Protein AF-A0A368GGN3-F1 (afdb_monomer_lite)

Structure (mmCIF, N/CA/C/O backbone):
data_AF-A0A368GGN3-F1
#
_entry.id   AF-A0A368GGN3-F1
#
loop_
_atom_site.group_PDB
_atom_site.id
_atom_site.type_symbol
_atom_site.label_atom_id
_atom_site.label_alt_id
_atom_site.label_comp_id
_atom_site.label_asym_id
_atom_site.label_entity_id
_atom_site.label_seq_id
_atom_site.pdbx_PDB_ins_code
_atom_site.Cartn_x
_atom_site.Cartn_y
_atom_site.Cartn_z
_atom_site.occupancy
_atom_site.B_iso_or_equiv
_atom_site.auth_seq_id
_atom_site.auth_comp_id
_atom_site.auth_asym_id
_atom_site.auth_atom_id
_atom_site.pdbx_PDB_model_num
ATOM 1 N N . MET A 1 1 ? -15.162 -5.121 12.773 1.00 75.31 1 MET A N 1
ATOM 2 C CA . MET A 1 1 ? -15.648 -5.924 13.912 1.00 75.31 1 MET A CA 1
ATOM 3 C C . MET A 1 1 ? -14.830 -5.512 15.116 1.00 75.31 1 MET A C 1
ATOM 5 O O . MET A 1 1 ? -13.634 -5.329 14.935 1.00 75.31 1 MET A O 1
ATOM 9 N N . VAL A 1 2 ? -15.440 -5.359 16.284 1.00 81.75 2 VAL A N 1
ATOM 10 C CA . VAL A 1 2 ? -14.731 -5.232 17.572 1.00 81.75 2 VAL A CA 1
ATOM 11 C C . VAL A 1 2 ? -15.304 -6.328 18.463 1.00 81.75 2 VAL A C 1
ATOM 13 O O . VAL A 1 2 ? -16.487 -6.636 18.351 1.00 81.75 2 VAL A O 1
ATOM 16 N N . ASP A 1 3 ? -14.449 -7.015 19.218 1.00 83.31 3 ASP A N 1
ATOM 17 C CA . ASP A 1 3 ? -14.834 -8.139 20.087 1.00 83.31 3 ASP A CA 1
ATOM 18 C C . ASP A 1 3 ? -15.651 -9.240 19.389 1.00 83.31 3 ASP A C 1
ATOM 20 O O . ASP A 1 3 ? -16.532 -9.868 19.965 1.00 83.31 3 ASP A O 1
ATOM 24 N N . LYS A 1 4 ? -15.318 -9.504 18.117 1.00 84.50 4 LYS A N 1
ATOM 25 C CA . LYS A 1 4 ? -15.991 -10.478 17.233 1.00 84.50 4 LYS A CA 1
ATOM 26 C C . LYS A 1 4 ? -17.435 -10.117 16.854 1.00 84.50 4 LYS A C 1
ATOM 28 O O . LYS A 1 4 ? -18.095 -10.913 16.187 1.00 84.50 4 LYS A O 1
ATOM 33 N N . GLU A 1 5 ? -17.887 -8.901 17.141 1.00 87.38 5 GLU A N 1
ATOM 34 C CA . GLU A 1 5 ? -19.199 -8.404 16.731 1.00 87.38 5 GLU A CA 1
ATOM 35 C C . GLU A 1 5 ? -19.095 -7.418 15.559 1.00 87.38 5 GLU A C 1
ATOM 37 O O . GLU A 1 5 ? -18.125 -6.662 15.405 1.00 87.38 5 GLU A O 1
ATOM 42 N N . LYS A 1 6 ? -20.085 -7.455 14.659 1.00 85.50 6 LYS A N 1
ATOM 43 C CA . LYS A 1 6 ? -20.194 -6.478 13.568 1.00 85.50 6 LYS A CA 1
ATOM 44 C C . LYS A 1 6 ? -20.774 -5.188 14.128 1.00 85.50 6 LYS A C 1
ATOM 46 O O . LYS A 1 6 ? -21.841 -5.209 14.721 1.00 85.50 6 LYS A O 1
ATOM 51 N N . ILE A 1 7 ? -20.084 -4.088 13.865 1.00 86.69 7 ILE A N 1
ATOM 52 C CA . ILE A 1 7 ? -20.432 -2.765 14.375 1.00 86.69 7 ILE A CA 1
ATOM 53 C C . ILE A 1 7 ? -20.877 -1.889 13.213 1.00 86.69 7 ILE A C 1
ATOM 55 O O . ILE A 1 7 ? -20.320 -1.975 12.112 1.00 86.69 7 ILE A O 1
ATOM 59 N N . THR A 1 8 ? -21.908 -1.085 13.449 1.00 84.50 8 THR A N 1
ATOM 60 C CA . THR A 1 8 ? -22.449 -0.141 12.466 1.00 84.50 8 THR A CA 1
ATOM 61 C C . THR A 1 8 ? -21.605 1.135 12.390 1.00 84.50 8 THR A C 1
ATOM 63 O O . THR A 1 8 ? -20.812 1.425 13.281 1.00 84.50 8 THR A O 1
ATOM 66 N N . LYS A 1 9 ? -21.759 1.933 11.323 1.00 80.25 9 LYS A N 1
ATOM 67 C CA . LYS A 1 9 ? -20.994 3.188 11.169 1.00 80.25 9 LYS A CA 1
ATOM 68 C C . LYS A 1 9 ? -21.219 4.171 12.325 1.00 80.25 9 LYS A C 1
ATOM 70 O O . LYS A 1 9 ? -20.282 4.845 12.724 1.00 80.25 9 LYS A O 1
ATOM 75 N N . GLU A 1 10 ? -22.431 4.209 12.867 1.00 81.12 10 GLU A N 1
ATOM 76 C CA . GLU A 1 10 ? -22.845 5.087 13.974 1.00 81.12 10 GLU A CA 1
ATOM 77 C C . GLU A 1 10 ? -22.207 4.695 15.316 1.00 81.12 10 GLU A C 1
ATOM 79 O O . GLU A 1 10 ? -22.127 5.490 16.245 1.00 81.12 10 GLU A O 1
ATOM 84 N N . GLU A 1 11 ? -21.741 3.454 15.432 1.00 84.12 11 GLU A N 1
ATOM 85 C CA . GLU A 1 11 ? -21.138 2.921 16.650 1.00 84.12 11 GLU A CA 1
ATOM 86 C C . GLU A 1 11 ? -19.608 2.994 16.635 1.00 84.12 11 GLU A C 1
ATOM 88 O O . GLU A 1 11 ? -18.993 2.803 17.680 1.00 84.12 11 GLU A O 1
ATOM 93 N N . LEU A 1 12 ? -18.987 3.305 15.491 1.00 85.06 12 LEU A N 1
ATOM 94 C CA . LEU A 1 12 ? -17.531 3.438 15.365 1.00 85.06 12 LEU A CA 1
ATOM 95 C C . LEU A 1 12 ? -16.967 4.538 16.270 1.00 85.06 12 LEU A C 1
ATOM 97 O O . LEU A 1 12 ? -15.927 4.340 16.900 1.00 85.06 12 LEU A O 1
ATOM 101 N N . GLU A 1 13 ? -17.694 5.649 16.407 1.00 82.25 13 GLU A N 1
ATOM 102 C CA . GLU A 1 13 ? -17.309 6.764 17.277 1.00 82.25 13 GLU A CA 1
ATOM 103 C C . GLU A 1 13 ? -17.171 6.328 18.743 1.00 82.25 13 GLU A C 1
ATOM 105 O O . GLU A 1 13 ? -16.285 6.807 19.444 1.00 82.25 13 GLU A O 1
ATOM 110 N N . LYS A 1 14 ? -17.970 5.348 19.199 1.00 85.44 14 LYS A N 1
ATOM 111 C CA . LYS A 1 14 ? -17.889 4.813 20.573 1.00 85.44 14 LYS A CA 1
ATOM 112 C C . LYS A 1 14 ? -16.565 4.100 20.857 1.00 85.44 14 LYS A C 1
ATOM 114 O O . LYS A 1 14 ? -16.184 3.968 22.014 1.00 85.44 14 LYS A O 1
ATOM 119 N N . TYR A 1 15 ? -15.885 3.639 19.811 1.00 84.50 15 TYR A N 1
ATOM 120 C CA . TYR A 1 15 ? -14.592 2.962 19.886 1.00 84.50 15 TYR A CA 1
ATOM 121 C C . TYR A 1 15 ? -13.434 3.873 19.452 1.00 84.50 15 TYR A C 1
ATOM 123 O O . TYR A 1 15 ? -12.331 3.384 19.211 1.00 84.50 15 TYR A O 1
ATOM 131 N N . ASN A 1 16 ? -13.675 5.185 19.333 1.00 88.94 16 ASN A N 1
ATOM 132 C CA . ASN A 1 16 ? -12.725 6.171 18.813 1.00 88.94 16 ASN A CA 1
ATOM 133 C C . ASN A 1 16 ? -12.207 5.835 17.403 1.00 88.94 16 ASN A C 1
ATOM 135 O O . ASN A 1 16 ? -11.046 6.102 17.078 1.00 88.94 16 ASN A O 1
ATOM 139 N N . ILE A 1 17 ? -13.055 5.208 16.583 1.00 90.31 17 ILE A N 1
ATOM 140 C CA . ILE A 1 17 ? -12.748 4.850 15.200 1.00 90.31 17 ILE A CA 1
ATOM 141 C C . ILE A 1 17 ? -13.380 5.892 14.276 1.00 90.31 17 ILE A C 1
ATOM 143 O O . ILE A 1 17 ? -14.599 6.037 14.220 1.00 90.31 17 ILE A O 1
ATOM 147 N N . GLU A 1 18 ? -12.546 6.569 13.501 1.00 88.94 18 GLU A N 1
ATOM 148 C CA . GLU A 1 18 ? -12.928 7.560 12.501 1.00 88.94 18 GLU A CA 1
ATOM 149 C C . GLU A 1 18 ? -12.643 7.013 11.096 1.00 88.94 18 GLU A C 1
ATOM 151 O O . GLU A 1 18 ? -11.552 6.515 10.802 1.00 88.94 18 GLU A O 1
ATOM 156 N N . LEU A 1 19 ? -13.627 7.118 10.202 1.00 84.94 19 LEU A N 1
ATOM 157 C CA . LEU A 1 19 ? -13.437 6.867 8.775 1.00 84.94 19 LEU A CA 1
ATOM 158 C C . LEU A 1 19 ? -13.045 8.183 8.104 1.00 84.94 19 LEU A C 1
ATOM 160 O O . LEU A 1 19 ? -13.830 9.128 8.095 1.00 84.94 19 LEU A O 1
ATOM 164 N N . MET A 1 20 ? -11.842 8.243 7.545 1.00 80.62 20 MET A N 1
ATOM 165 C CA . MET A 1 20 ? -11.368 9.400 6.790 1.00 80.62 20 MET A CA 1
ATOM 166 C C . MET A 1 20 ? -11.667 9.258 5.293 1.00 80.62 20 MET A C 1
ATOM 168 O O . MET A 1 20 ? -11.944 8.166 4.788 1.00 80.62 20 MET A O 1
ATOM 172 N N . GLU A 1 21 ? -11.569 10.374 4.569 1.00 67.06 21 GLU A N 1
ATOM 173 C CA . GLU A 1 21 ? -11.504 10.364 3.106 1.00 67.06 21 GLU A CA 1
ATOM 174 C C . GLU A 1 21 ? -10.283 9.524 2.659 1.00 67.06 21 GLU A C 1
ATOM 176 O O . GLU A 1 21 ? -9.265 9.492 3.350 1.00 67.06 21 GLU A O 1
ATOM 181 N N . ASP A 1 22 ? -10.417 8.784 1.551 1.00 66.00 22 ASP A N 1
ATOM 182 C CA . ASP A 1 22 ? -9.442 7.806 1.014 1.00 66.00 22 ASP A CA 1
ATOM 183 C C . ASP A 1 22 ? -9.396 6.401 1.667 1.00 66.00 22 ASP A C 1
ATOM 185 O O . ASP A 1 22 ? -8.367 5.731 1.624 1.00 66.00 22 ASP A O 1
ATOM 189 N N . ASN A 1 23 ? -10.505 5.894 2.228 1.00 73.81 23 ASN A N 1
ATOM 190 C CA . ASN A 1 23 ? -10.586 4.548 2.845 1.00 73.81 23 ASN A CA 1
ATOM 191 C C . ASN A 1 23 ? -9.622 4.326 4.029 1.00 73.81 23 ASN A C 1
ATOM 193 O O . ASN A 1 23 ? -9.353 3.186 4.414 1.00 73.81 23 ASN A O 1
ATOM 197 N N . MET A 1 24 ? -9.118 5.404 4.628 1.00 82.56 24 MET A N 1
ATOM 198 C CA . MET A 1 24 ? -8.263 5.333 5.804 1.00 82.56 24 MET A CA 1
ATOM 199 C C . MET A 1 24 ? -9.119 5.248 7.070 1.00 82.56 24 MET A C 1
ATOM 201 O O . MET A 1 24 ? -9.991 6.078 7.319 1.00 82.56 24 MET A O 1
ATOM 205 N N . VAL A 1 25 ? -8.833 4.250 7.896 1.00 90.38 25 VAL A N 1
ATOM 206 C CA . VAL A 1 25 ? -9.350 4.126 9.256 1.00 90.38 25 VAL A CA 1
ATOM 207 C C . VAL A 1 25 ? -8.355 4.788 10.196 1.00 90.38 25 VAL A C 1
ATOM 209 O O . VAL A 1 25 ? -7.169 4.453 10.191 1.00 90.38 25 VAL A O 1
ATOM 212 N N . ARG A 1 26 ? -8.833 5.717 11.016 1.00 92.06 26 ARG A N 1
ATOM 213 C CA . ARG A 1 26 ? -8.064 6.325 12.098 1.00 92.06 26 ARG A CA 1
ATOM 214 C C . ARG A 1 26 ? -8.641 5.866 13.430 1.00 92.06 26 ARG A C 1
ATOM 216 O O . ARG A 1 26 ? -9.837 5.981 13.650 1.00 92.06 26 ARG A O 1
ATOM 223 N N . VAL A 1 27 ? -7.793 5.368 14.320 1.00 93.50 27 VAL A N 1
ATOM 224 C CA . VAL A 1 27 ? -8.152 5.048 15.705 1.00 93.50 27 VAL A CA 1
ATOM 225 C C . VAL A 1 27 ? -7.374 5.978 16.616 1.00 93.50 27 VAL A C 1
ATOM 227 O O . VAL A 1 27 ? -6.142 5.982 16.562 1.00 93.50 27 VAL A O 1
ATOM 230 N N . LYS A 1 28 ? -8.074 6.778 17.423 1.00 91.06 28 LYS A N 1
ATOM 231 C CA . LYS A 1 28 ? -7.451 7.779 18.294 1.00 91.06 28 LYS A CA 1
ATOM 232 C C . LYS A 1 28 ? -7.647 7.424 19.766 1.00 91.06 28 LYS A C 1
ATOM 234 O O . LYS A 1 28 ? -8.758 7.447 20.280 1.00 91.06 28 LYS A O 1
ATOM 239 N N . LEU A 1 29 ? -6.558 7.105 20.446 1.00 89.38 29 LEU A N 1
ATOM 240 C CA . LEU A 1 29 ? -6.502 6.905 21.892 1.00 89.38 29 LEU A CA 1
ATOM 241 C C . LEU A 1 29 ? -5.787 8.098 22.544 1.00 89.38 29 LEU A C 1
ATOM 243 O O . LEU A 1 29 ? -5.395 9.043 21.861 1.00 89.38 29 LEU A O 1
ATOM 247 N N . GLU A 1 30 ? -5.641 8.068 23.869 1.00 88.38 30 GLU A N 1
ATOM 248 C CA . GLU A 1 30 ? -5.025 9.155 24.644 1.00 88.38 30 GLU A CA 1
ATOM 249 C C . GLU A 1 30 ? -3.573 9.431 24.215 1.00 88.38 30 GLU A C 1
ATOM 251 O O . GLU A 1 30 ? -3.247 10.559 23.854 1.00 88.38 30 GLU A O 1
ATOM 256 N N . ASP A 1 31 ? -2.740 8.387 24.153 1.00 88.25 31 ASP A N 1
ATOM 257 C CA . ASP A 1 31 ? -1.306 8.486 23.829 1.00 88.25 31 ASP A CA 1
ATOM 258 C C . ASP A 1 31 ? -0.915 7.804 22.505 1.00 88.25 31 ASP A C 1
ATOM 260 O O . ASP A 1 31 ? 0.269 7.706 22.174 1.00 88.25 31 ASP A O 1
ATOM 264 N N . LEU A 1 32 ? -1.895 7.305 21.746 1.00 90.50 32 LEU A N 1
ATOM 265 C CA . LEU A 1 32 ? -1.675 6.489 20.552 1.00 90.50 32 LEU A CA 1
ATOM 266 C C . LEU A 1 32 ? -2.676 6.851 19.454 1.00 90.50 32 LEU A C 1
ATOM 268 O O . LEU A 1 32 ? -3.883 6.869 19.680 1.00 90.50 32 LEU A O 1
ATOM 272 N N . GLU A 1 33 ? -2.186 7.059 18.238 1.00 93.44 33 GLU A N 1
ATOM 273 C CA . GLU A 1 33 ? -3.016 7.165 17.042 1.00 93.44 33 GLU A CA 1
ATOM 274 C C . GLU A 1 33 ? -2.577 6.118 16.018 1.00 93.44 33 GLU A C 1
ATOM 276 O O . GLU A 1 33 ? -1.407 6.048 15.639 1.00 93.44 33 GLU A O 1
ATOM 281 N N . VAL A 1 34 ? -3.524 5.311 15.545 1.00 93.62 34 VAL A N 1
ATOM 282 C CA . VAL A 1 34 ? -3.287 4.311 14.501 1.00 93.62 34 VAL A CA 1
ATOM 283 C C . VAL A 1 34 ? -4.009 4.738 13.239 1.00 93.62 34 VAL A C 1
ATOM 285 O O . VAL A 1 34 ? -5.212 4.986 13.257 1.00 93.62 34 VAL A O 1
ATOM 288 N N . ARG A 1 35 ? -3.285 4.792 12.123 1.00 92.56 35 ARG A N 1
ATOM 289 C CA . ARG A 1 35 ? -3.856 4.984 10.789 1.00 92.56 35 ARG A CA 1
ATOM 290 C C . ARG A 1 35 ? -3.649 3.728 9.973 1.00 92.56 35 ARG A C 1
ATOM 292 O O . ARG A 1 35 ? -2.521 3.256 9.852 1.00 92.56 35 ARG A O 1
ATOM 299 N N . PHE A 1 36 ? -4.728 3.214 9.408 1.00 89.50 36 PHE A N 1
ATOM 300 C CA . PHE A 1 36 ? -4.713 2.007 8.603 1.00 89.50 36 PHE A CA 1
ATOM 301 C C . PHE A 1 36 ? -5.500 2.211 7.320 1.00 89.50 36 PHE A C 1
ATOM 303 O O . PHE A 1 36 ? -6.653 2.624 7.353 1.00 89.50 36 PHE A O 1
ATOM 310 N N . ASP A 1 37 ? -4.882 1.902 6.190 1.00 82.81 37 ASP A N 1
ATOM 311 C CA . ASP A 1 37 ? -5.468 2.105 4.860 1.00 82.81 37 ASP A CA 1
ATOM 312 C C . ASP A 1 37 ? -5.883 0.791 4.161 1.00 82.81 37 ASP A C 1
ATOM 314 O O . ASP A 1 37 ? -6.199 0.765 2.972 1.00 82.81 37 ASP A O 1
ATOM 318 N N . GLY A 1 38 ? -5.870 -0.325 4.897 1.00 81.00 38 GLY A N 1
ATOM 319 C CA . GLY A 1 38 ? -6.062 -1.670 4.351 1.00 81.00 38 GLY A CA 1
ATOM 320 C C . GLY A 1 38 ? -4.757 -2.420 4.066 1.00 81.00 38 GLY A C 1
ATOM 321 O O . GLY A 1 38 ? -4.791 -3.645 3.958 1.00 81.00 38 GLY A O 1
ATOM 322 N N . TYR A 1 39 ? -3.617 -1.723 3.997 1.00 77.75 39 TYR A N 1
ATOM 323 C CA . TYR A 1 39 ? -2.298 -2.307 3.719 1.00 77.75 39 TYR A CA 1
ATOM 324 C C . TYR A 1 39 ? -1.205 -1.792 4.652 1.00 77.75 39 TYR A C 1
ATOM 326 O O . TYR A 1 39 ? -0.428 -2.571 5.196 1.00 77.75 39 TYR A O 1
ATOM 334 N N . THR A 1 40 ? -1.121 -0.478 4.816 1.00 81.44 40 THR A N 1
ATOM 335 C CA . THR A 1 40 ? -0.120 0.206 5.624 1.00 81.44 40 THR A CA 1
ATOM 336 C C . THR A 1 40 ? -0.733 0.553 6.963 1.00 81.44 40 THR A C 1
ATOM 338 O O . THR A 1 40 ? -1.768 1.217 7.025 1.00 81.44 40 THR A O 1
ATOM 341 N N . VAL A 1 41 ? -0.057 0.153 8.036 1.00 90.06 41 VAL A N 1
ATOM 342 C CA . VAL A 1 41 ? -0.337 0.664 9.375 1.00 90.06 41 VAL A CA 1
ATOM 343 C C . VAL A 1 41 ? 0.703 1.728 9.717 1.00 90.06 41 VAL A C 1
ATOM 345 O O . VAL A 1 41 ? 1.899 1.532 9.505 1.00 90.06 41 VAL A O 1
ATOM 348 N N . LYS A 1 42 ? 0.251 2.875 10.220 1.00 90.50 42 LYS A N 1
ATOM 349 C CA . LYS A 1 42 ? 1.108 3.905 10.811 1.00 90.50 42 LYS A CA 1
ATOM 350 C C . LYS A 1 42 ? 0.670 4.127 12.243 1.00 90.50 42 LYS A C 1
ATOM 352 O O . LYS A 1 42 ? -0.499 4.420 12.484 1.00 90.50 42 LYS A O 1
ATOM 357 N N . VAL A 1 43 ? 1.612 3.989 13.164 1.00 91.88 43 VAL A N 1
ATOM 358 C CA . VAL A 1 43 ? 1.389 4.187 14.593 1.00 91.88 43 VAL A CA 1
ATOM 359 C C . VAL A 1 43 ? 2.115 5.456 15.009 1.00 91.88 43 VAL A C 1
ATOM 361 O O . VAL A 1 43 ? 3.306 5.606 14.749 1.00 91.88 43 VAL A O 1
ATOM 364 N N . TYR A 1 44 ? 1.386 6.373 15.628 1.00 90.94 44 TYR A N 1
ATOM 365 C CA . TYR A 1 44 ? 1.908 7.602 16.205 1.00 90.94 44 TYR A CA 1
ATOM 366 C C . TYR A 1 44 ? 1.752 7.511 17.718 1.00 90.94 44 TYR A C 1
ATOM 368 O O . TYR A 1 44 ? 0.675 7.163 18.200 1.00 90.94 44 TYR A O 1
ATOM 376 N N . MET A 1 45 ? 2.814 7.819 18.456 1.00 89.75 45 MET A N 1
ATOM 377 C CA . MET A 1 45 ? 2.832 7.740 19.916 1.00 89.75 45 MET A CA 1
ATOM 378 C C . MET A 1 45 ? 3.194 9.087 20.527 1.00 89.75 45 MET A C 1
ATOM 380 O O . MET A 1 45 ? 4.035 9.817 19.999 1.00 89.75 45 MET A O 1
ATOM 384 N N . GLY A 1 46 ? 2.564 9.408 21.654 1.00 88.12 46 GLY A N 1
ATOM 385 C CA . GLY A 1 46 ? 2.950 10.542 22.484 1.00 88.12 46 GLY A CA 1
ATOM 386 C C . GLY A 1 46 ? 4.293 10.309 23.182 1.00 88.12 46 GLY A C 1
ATOM 387 O O . GLY A 1 46 ? 4.675 9.178 23.480 1.00 88.12 46 GLY A O 1
ATOM 388 N N . LYS A 1 47 ? 5.001 11.395 23.517 1.00 85.69 47 LYS A N 1
ATOM 389 C CA . LYS A 1 47 ? 6.303 11.341 24.217 1.00 85.69 47 LYS A CA 1
ATOM 390 C C . LYS A 1 47 ? 6.252 10.639 25.580 1.00 85.69 47 LYS A C 1
ATOM 392 O O . LYS A 1 47 ? 7.269 10.166 26.064 1.00 85.69 47 LYS A O 1
ATOM 397 N N . HIS A 1 48 ? 5.080 10.542 26.204 1.00 85.69 48 HIS A N 1
ATOM 398 C CA . HIS A 1 48 ? 4.907 9.837 27.478 1.00 85.69 48 HIS A CA 1
ATOM 399 C C . HIS A 1 48 ? 5.126 8.316 27.381 1.00 85.69 48 HIS A C 1
ATOM 401 O O . HIS A 1 48 ? 5.217 7.648 28.413 1.00 85.69 48 HIS A O 1
ATOM 407 N N . MET A 1 49 ? 5.232 7.782 26.161 1.00 86.00 49 MET A N 1
ATOM 408 C CA . MET A 1 49 ? 5.454 6.363 25.894 1.00 86.00 49 MET A CA 1
ATOM 409 C C . MET A 1 49 ? 6.930 5.974 25.730 1.00 86.00 49 MET A C 1
ATOM 411 O O . MET A 1 49 ? 7.188 4.790 25.561 1.00 86.00 49 MET A O 1
ATOM 415 N N . ILE A 1 50 ? 7.880 6.917 25.816 1.00 87.00 50 ILE A N 1
ATOM 416 C CA . ILE A 1 50 ? 9.329 6.648 25.699 1.00 87.00 50 ILE A CA 1
ATOM 417 C C . ILE A 1 50 ? 9.750 5.466 26.590 1.00 87.00 50 ILE A C 1
ATOM 419 O O . ILE A 1 50 ? 9.324 5.382 27.745 1.00 87.00 50 ILE A O 1
ATOM 423 N N . GLU A 1 51 ? 10.548 4.547 26.032 1.00 83.75 51 GLU A N 1
ATOM 424 C CA . GLU A 1 51 ? 11.059 3.320 26.679 1.00 83.75 51 GLU A CA 1
ATOM 425 C C . GLU A 1 51 ? 9.999 2.309 27.198 1.00 83.75 51 GLU A C 1
ATOM 427 O O . GLU A 1 51 ? 10.336 1.372 27.932 1.00 83.75 51 GLU A O 1
ATOM 432 N N . ARG A 1 52 ? 8.706 2.446 26.855 1.00 85.00 52 ARG A N 1
ATOM 433 C CA . ARG A 1 52 ? 7.632 1.565 27.390 1.00 85.00 52 ARG A CA 1
ATOM 434 C C . ARG A 1 52 ? 7.156 0.458 26.453 1.00 85.00 52 ARG A C 1
ATOM 436 O O . ARG A 1 52 ? 6.573 -0.526 26.902 1.00 85.00 52 ARG A O 1
ATOM 443 N N . GLN A 1 53 ? 7.356 0.630 25.163 1.00 83.12 53 GLN A N 1
ATOM 444 C CA . GLN A 1 53 ? 7.019 -0.318 24.103 1.00 83.12 53 GLN A CA 1
ATOM 445 C C . GLN A 1 53 ? 8.083 -1.402 23.923 1.00 83.12 53 GLN A C 1
ATOM 447 O O . GLN A 1 53 ? 9.282 -1.200 24.108 1.00 83.12 53 GLN A O 1
ATOM 452 N N . CYS A 1 54 ? 7.598 -2.551 23.480 1.00 85.00 54 CYS A N 1
ATOM 453 C CA . CYS A 1 54 ? 8.381 -3.639 22.927 1.00 85.00 54 CYS A CA 1
ATOM 454 C C . CYS A 1 54 ? 7.636 -4.133 21.685 1.00 85.00 54 CYS A C 1
ATOM 456 O O . CYS A 1 54 ? 6.408 -4.258 21.700 1.00 85.00 54 CYS A O 1
ATOM 458 N N . GLY A 1 55 ? 8.345 -4.363 20.587 1.00 88.06 55 GLY A N 1
ATOM 459 C CA . GLY A 1 55 ? 7.708 -4.743 19.336 1.00 88.06 55 GLY A CA 1
ATOM 460 C C . GLY A 1 55 ? 8.599 -4.532 18.125 1.00 88.06 55 GLY A C 1
ATOM 461 O O . GLY A 1 55 ? 9.722 -4.050 18.219 1.00 88.06 55 GLY A O 1
ATOM 462 N N . LEU A 1 56 ? 8.039 -4.839 16.957 1.00 89.88 56 LEU A N 1
ATOM 463 C CA . LEU A 1 56 ? 8.704 -4.651 15.664 1.00 89.88 56 LEU A CA 1
ATOM 464 C C . LEU A 1 56 ? 8.961 -3.176 15.310 1.00 89.88 56 LEU A C 1
ATOM 466 O O . LEU A 1 56 ? 9.753 -2.904 14.416 1.00 89.88 56 LEU A O 1
ATOM 470 N N . CYS A 1 57 ? 8.298 -2.238 15.992 1.00 88.56 57 CYS A N 1
ATOM 471 C CA . CYS A 1 57 ? 8.519 -0.797 15.843 1.00 88.56 57 CYS A CA 1
ATOM 472 C C . CYS A 1 57 ? 9.599 -0.254 16.798 1.00 88.56 57 CYS A C 1
ATOM 474 O O . CYS A 1 57 ? 9.629 0.952 17.027 1.00 88.56 57 CYS A O 1
ATOM 476 N N . GLY A 1 58 ? 10.427 -1.128 17.379 1.00 85.44 58 GLY A N 1
ATOM 477 C CA . GLY A 1 58 ? 11.518 -0.733 18.262 1.00 85.44 58 GLY A CA 1
ATOM 478 C C . GLY A 1 58 ? 11.088 -0.492 19.707 1.00 85.44 58 GLY A C 1
ATOM 479 O O . GLY A 1 58 ? 10.022 -0.937 20.155 1.00 85.44 58 GLY A O 1
ATOM 480 N N . HIS A 1 59 ? 11.944 0.211 20.445 1.00 85.56 59 HIS A N 1
ATOM 481 C CA . HIS A 1 59 ? 11.795 0.488 21.881 1.00 85.56 59 HIS A CA 1
ATOM 482 C C . HIS A 1 59 ? 11.898 1.986 22.237 1.00 85.56 59 HIS A C 1
ATOM 484 O O . HIS A 1 59 ? 12.025 2.317 23.416 1.00 85.56 59 HIS A O 1
ATOM 490 N N . PHE A 1 60 ? 11.686 2.872 21.252 1.00 86.69 60 PHE A N 1
ATOM 491 C CA . PHE A 1 60 ? 11.344 4.299 21.415 1.00 86.69 60 PHE A CA 1
ATOM 492 C C . PHE A 1 60 ? 12.109 5.001 22.554 1.00 86.69 60 PHE A C 1
ATOM 494 O O . PHE A 1 60 ? 11.506 5.664 23.400 1.00 86.69 60 PHE A O 1
ATOM 501 N N . ASP A 1 61 ? 13.424 4.821 22.601 1.00 83.56 61 ASP A N 1
ATOM 502 C CA . ASP A 1 61 ? 14.343 5.483 23.536 1.00 83.56 61 ASP A CA 1
ATOM 503 C C . ASP A 1 61 ? 15.049 6.694 22.892 1.00 83.56 61 ASP A C 1
ATOM 505 O O . ASP A 1 61 ? 15.974 7.256 23.464 1.00 83.56 61 ASP A O 1
ATOM 509 N N . GLU A 1 62 ? 14.572 7.119 21.715 1.00 82.38 62 GLU A N 1
ATOM 510 C CA . GLU A 1 62 ? 15.144 8.181 20.872 1.00 82.38 62 GLU A CA 1
ATOM 511 C C . GLU A 1 62 ? 16.520 7.847 20.254 1.00 82.38 62 GLU A C 1
ATOM 513 O O . GLU A 1 62 ? 17.066 8.681 19.526 1.00 82.38 62 GLU A O 1
ATOM 518 N N . GLU A 1 63 ? 17.029 6.625 20.437 1.00 82.31 63 GLU A N 1
ATOM 519 C CA . GLU A 1 63 ? 18.261 6.122 19.827 1.00 82.31 63 GLU A CA 1
ATOM 520 C C . GLU A 1 63 ? 17.953 5.194 18.643 1.00 82.31 63 GLU A C 1
ATOM 522 O O . GLU A 1 63 ? 16.977 4.451 18.638 1.00 82.31 63 GLU A O 1
ATOM 527 N N . LYS A 1 64 ? 18.790 5.236 17.600 1.00 79.44 64 LYS A N 1
ATOM 528 C CA . LYS A 1 64 ? 18.612 4.395 16.396 1.00 79.44 64 LYS A CA 1
ATOM 529 C C . LYS A 1 64 ? 19.509 3.162 16.369 1.00 79.44 64 LYS A C 1
ATOM 531 O O . LYS A 1 64 ? 19.240 2.217 15.630 1.00 79.44 64 LYS A O 1
ATOM 536 N N . ASP A 1 65 ? 20.581 3.177 17.153 1.00 77.75 65 ASP A N 1
ATOM 537 C CA . ASP A 1 65 ? 21.676 2.212 17.030 1.00 77.75 65 ASP A CA 1
ATOM 538 C C . ASP A 1 65 ? 21.339 0.843 17.649 1.00 77.75 65 ASP A C 1
ATOM 540 O O . ASP A 1 65 ? 22.026 -0.146 17.402 1.00 77.75 65 ASP A O 1
ATOM 544 N N . ASN A 1 66 ? 20.280 0.759 18.456 1.00 79.56 66 ASN A N 1
ATOM 545 C CA . ASN A 1 66 ? 19.909 -0.416 19.248 1.00 79.56 66 ASN A CA 1
ATOM 546 C C . ASN A 1 66 ? 18.472 -0.902 18.973 1.00 79.56 66 ASN A C 1
ATOM 548 O O . ASN A 1 66 ? 17.876 -1.550 19.827 1.00 79.56 66 ASN A O 1
ATOM 552 N N . GLU A 1 67 ? 17.891 -0.618 17.807 1.00 82.50 67 GLU A N 1
ATOM 553 C CA . GLU A 1 67 ? 16.462 -0.873 17.533 1.00 82.50 67 GLU A CA 1
ATOM 554 C C . GLU A 1 67 ? 16.070 -2.365 17.515 1.00 82.50 67 GLU A C 1
ATOM 556 O O . GLU A 1 67 ? 14.907 -2.726 17.717 1.00 82.50 67 GLU A O 1
ATOM 561 N N . PHE A 1 68 ? 17.036 -3.268 17.329 1.00 89.44 68 PHE A N 1
ATOM 562 C CA . PHE A 1 68 ? 16.804 -4.711 17.211 1.00 89.44 68 PHE A CA 1
ATOM 563 C C . PHE A 1 68 ? 16.870 -5.453 18.557 1.00 89.44 68 PHE A C 1
ATOM 565 O O . PHE A 1 68 ? 17.588 -6.442 18.726 1.00 89.44 68 PHE A O 1
ATOM 572 N N . LEU A 1 69 ? 16.081 -4.991 19.532 1.00 89.69 69 LEU A N 1
ATOM 573 C CA . LEU A 1 69 ? 15.888 -5.680 20.813 1.00 89.69 69 LEU A CA 1
ATOM 574 C C . LEU A 1 69 ? 14.752 -6.708 20.743 1.00 89.69 69 LEU A C 1
ATOM 576 O O . LEU A 1 69 ? 13.590 -6.374 20.504 1.00 89.69 69 LEU A O 1
ATOM 580 N N . THR A 1 70 ? 15.065 -7.970 21.027 1.00 88.38 70 THR A N 1
ATOM 581 C CA . THR A 1 70 ? 14.068 -9.050 21.115 1.00 88.38 70 THR A CA 1
ATOM 582 C C . THR A 1 70 ? 13.111 -8.848 22.308 1.00 88.38 70 THR A C 1
ATOM 584 O O . THR A 1 70 ? 13.415 -8.071 23.221 1.00 88.38 70 THR A O 1
ATOM 587 N N . PRO A 1 71 ? 11.992 -9.600 22.409 1.00 88.44 71 PRO A N 1
ATOM 588 C CA . PRO A 1 71 ? 11.107 -9.546 23.580 1.00 88.44 71 PRO A CA 1
ATOM 589 C C . PRO A 1 71 ? 11.804 -9.845 24.916 1.00 88.44 71 PRO A C 1
ATOM 591 O O . PRO A 1 71 ? 11.295 -9.493 25.979 1.00 88.44 71 PRO A O 1
ATOM 594 N N . ARG A 1 72 ? 12.965 -10.514 24.877 1.00 87.19 72 ARG A N 1
ATOM 595 C CA . ARG A 1 72 ? 13.789 -10.828 26.052 1.00 87.19 72 ARG A CA 1
ATOM 596 C C . ARG A 1 72 ? 14.784 -9.726 26.412 1.00 87.19 72 ARG A C 1
ATOM 598 O O . ARG A 1 72 ? 15.537 -9.902 27.364 1.00 87.19 72 ARG A O 1
ATOM 605 N N . ARG A 1 73 ? 14.764 -8.595 25.693 1.00 85.62 73 ARG A N 1
ATOM 606 C CA . ARG A 1 73 ? 15.745 -7.501 25.789 1.00 85.62 73 ARG A CA 1
ATOM 607 C C . ARG A 1 73 ? 17.168 -7.942 25.442 1.00 85.62 73 ARG A C 1
ATOM 609 O O . ARG A 1 73 ? 18.139 -7.416 25.977 1.00 85.62 73 ARG A O 1
ATOM 616 N N . GLU A 1 74 ? 17.281 -8.914 24.545 1.00 89.81 74 GLU A N 1
ATOM 617 C CA . GLU A 1 74 ? 18.555 -9.336 23.965 1.00 89.81 74 GLU A CA 1
ATOM 618 C C . GLU A 1 74 ? 18.737 -8.590 22.641 1.00 89.81 74 GLU A C 1
ATOM 620 O O . GLU A 1 74 ? 17.800 -8.517 21.846 1.00 89.81 74 GLU A O 1
ATOM 625 N N . TYR A 1 75 ? 19.916 -8.012 22.423 1.00 89.06 75 TYR A N 1
ATOM 626 C CA . TYR A 1 75 ? 20.255 -7.347 21.166 1.00 89.06 75 TYR A CA 1
ATOM 627 C C . TYR A 1 75 ? 20.686 -8.373 20.114 1.00 89.06 75 TYR A C 1
ATOM 629 O O . TYR A 1 75 ? 21.440 -9.296 20.428 1.00 89.06 75 TYR A O 1
ATOM 637 N N . THR A 1 76 ? 20.244 -8.178 18.873 1.00 87.88 76 THR A N 1
ATOM 638 C CA . THR A 1 76 ? 20.718 -8.911 17.691 1.00 87.88 76 THR A CA 1
ATOM 639 C C . THR A 1 76 ? 21.001 -7.931 16.555 1.00 87.88 76 THR A C 1
ATOM 641 O O . THR A 1 76 ? 20.306 -6.934 16.402 1.00 87.88 76 THR A O 1
ATOM 644 N N . ASP A 1 77 ? 22.030 -8.198 15.758 1.00 86.12 77 ASP A N 1
ATOM 645 C CA . ASP A 1 77 ? 22.326 -7.475 14.519 1.00 86.12 77 ASP A CA 1
ATOM 646 C C . ASP A 1 77 ? 21.652 -8.119 13.290 1.00 86.12 77 ASP A C 1
ATOM 648 O O . ASP A 1 77 ? 21.643 -7.538 12.202 1.00 86.12 77 ASP A O 1
ATOM 652 N N . ASP A 1 78 ? 21.035 -9.296 13.451 1.00 85.69 78 ASP A N 1
ATOM 653 C CA . ASP A 1 78 ? 20.286 -9.977 12.400 1.00 85.69 78 ASP A CA 1
ATOM 654 C C . ASP A 1 78 ? 18.801 -9.580 12.448 1.00 85.69 78 ASP A C 1
ATOM 656 O O . ASP A 1 78 ? 18.008 -10.066 13.260 1.00 85.69 78 ASP A O 1
ATOM 660 N N . ILE A 1 79 ? 18.388 -8.732 11.502 1.00 86.31 79 ILE A N 1
ATOM 661 C CA . ILE A 1 79 ? 16.987 -8.317 11.320 1.00 86.31 79 ILE A CA 1
ATOM 662 C C . ILE A 1 79 ? 16.017 -9.504 11.182 1.00 86.31 79 ILE A C 1
ATOM 664 O O . ILE A 1 79 ? 14.861 -9.416 11.603 1.00 86.31 79 ILE A O 1
ATOM 668 N N . MET A 1 80 ? 16.455 -10.624 10.599 1.00 84.50 80 MET A N 1
ATOM 669 C CA . MET A 1 80 ? 15.626 -11.818 10.460 1.00 84.50 80 MET A CA 1
ATOM 670 C C . MET A 1 80 ? 15.442 -12.503 11.816 1.00 84.50 80 MET A C 1
ATOM 672 O O . MET A 1 80 ? 14.340 -12.967 12.111 1.00 84.50 80 MET A O 1
ATOM 676 N N . GLU A 1 81 ? 16.487 -12.569 12.643 1.00 86.06 81 GLU A N 1
ATOM 677 C CA . GLU A 1 81 ? 16.392 -13.080 14.013 1.00 86.06 81 GLU A CA 1
ATOM 678 C C . GLU A 1 81 ? 15.485 -12.186 14.864 1.00 86.06 81 GLU A C 1
ATOM 680 O O . GLU A 1 81 ? 14.549 -12.689 15.493 1.00 86.06 81 GLU A O 1
ATOM 685 N N . PHE A 1 82 ? 15.680 -10.865 14.796 1.00 89.75 82 PHE A N 1
ATOM 686 C CA . PHE A 1 82 ? 14.814 -9.882 15.445 1.00 89.75 82 PHE A CA 1
ATOM 687 C C . PHE A 1 82 ? 13.349 -10.082 15.043 1.00 89.75 82 PHE A C 1
ATOM 689 O O . PHE A 1 82 ? 12.496 -10.291 15.906 1.00 89.75 82 PHE A O 1
ATOM 696 N N . HIS A 1 83 ? 13.053 -10.116 13.741 1.00 87.75 83 HIS A N 1
ATOM 697 C CA . HIS A 1 83 ? 11.698 -10.325 13.230 1.00 87.75 83 HIS A CA 1
ATOM 698 C C . HIS A 1 83 ? 11.092 -11.646 13.724 1.00 87.75 83 HIS A C 1
ATOM 700 O O . HIS A 1 83 ? 9.951 -11.676 14.187 1.00 87.75 83 HIS A O 1
ATOM 706 N N . LYS A 1 84 ? 11.862 -12.741 13.659 1.00 85.50 84 LYS A N 1
ATOM 707 C CA . LYS A 1 84 ? 11.418 -14.067 14.109 1.00 85.50 84 LYS A CA 1
ATOM 708 C C . LYS A 1 84 ? 11.146 -14.110 15.610 1.00 85.50 84 LYS A C 1
ATOM 710 O O . LYS A 1 84 ? 10.247 -14.834 16.029 1.00 85.50 84 LYS A O 1
ATOM 715 N N . SER A 1 85 ? 11.877 -13.334 16.410 1.00 88.31 85 SER A N 1
ATOM 716 C CA . SER A 1 85 ? 11.713 -13.305 17.867 1.00 88.31 85 SER A CA 1
ATOM 717 C C . SER A 1 85 ? 10.341 -12.786 18.323 1.00 88.31 85 SER A C 1
ATOM 719 O O . SER A 1 85 ? 9.890 -13.154 19.406 1.00 88.31 85 SER A O 1
ATOM 721 N N . TYR A 1 86 ? 9.654 -11.994 17.489 1.00 88.56 86 TYR A N 1
ATOM 722 C CA . TYR A 1 86 ? 8.319 -11.442 17.755 1.00 88.56 86 TYR A CA 1
ATOM 723 C C . TYR A 1 86 ? 7.168 -12.252 17.130 1.00 88.56 86 TYR A C 1
ATOM 725 O O . TYR A 1 86 ? 6.012 -11.829 17.204 1.00 88.56 86 TYR A O 1
ATOM 733 N N . LEU A 1 87 ? 7.442 -13.408 16.513 1.00 86.00 87 LEU A N 1
ATOM 734 C CA . LEU A 1 87 ? 6.386 -14.267 15.974 1.00 86.00 87 LEU A CA 1
ATOM 735 C C . LEU A 1 87 ? 5.549 -14.874 17.112 1.00 86.00 87 LEU A C 1
ATOM 737 O O . LEU A 1 87 ? 6.077 -15.496 18.033 1.00 86.00 87 LEU A O 1
ATOM 741 N N . LEU A 1 88 ? 4.227 -14.713 17.032 1.00 80.00 88 LEU A N 1
ATOM 742 C CA . LEU A 1 88 ? 3.282 -15.336 17.959 1.00 80.00 88 LEU A CA 1
ATOM 743 C C . LEU A 1 88 ? 3.043 -16.795 17.543 1.00 80.00 88 LEU A C 1
ATOM 745 O O . LEU A 1 88 ? 2.773 -17.076 16.375 1.00 80.00 88 LEU A O 1
ATOM 749 N N . ASN A 1 89 ? 3.138 -17.722 18.497 1.00 69.88 89 ASN A N 1
ATOM 750 C CA . ASN A 1 89 ? 3.141 -19.165 18.227 1.00 69.88 89 ASN A CA 1
ATOM 751 C C . ASN A 1 89 ? 1.770 -19.759 17.864 1.00 69.88 89 ASN A C 1
ATOM 753 O O . ASN A 1 89 ? 1.731 -20.902 17.411 1.00 69.88 89 ASN A O 1
ATOM 757 N N . ASP A 1 90 ? 0.669 -19.030 18.059 1.00 56.59 90 ASP A N 1
ATOM 758 C CA . ASP A 1 90 ? -0.626 -19.704 18.192 1.00 56.59 90 ASP A CA 1
ATOM 759 C C . ASP A 1 90 ? -1.437 -19.874 16.901 1.00 56.59 90 ASP A C 1
ATOM 761 O O . ASP A 1 90 ? -2.197 -20.830 16.835 1.00 56.59 90 ASP A O 1
ATOM 765 N N . GLU A 1 91 ? -1.284 -19.067 15.844 1.00 54.50 91 GLU A N 1
ATOM 766 C CA . GLU A 1 91 ? -2.137 -19.214 14.635 1.00 54.50 91 GLU A CA 1
ATOM 767 C C . GLU A 1 91 ? -1.473 -18.740 13.326 1.00 54.50 91 GLU A C 1
ATOM 769 O O . GLU A 1 91 ? -2.138 -18.478 12.324 1.00 54.50 91 GLU A O 1
ATOM 774 N N . CYS A 1 92 ? -0.148 -18.608 13.299 1.00 55.41 92 CYS A N 1
ATOM 775 C CA . CYS A 1 92 ? 0.553 -18.126 12.113 1.00 55.41 92 CYS A CA 1
ATOM 776 C C . CYS A 1 92 ? 0.915 -19.289 11.170 1.00 55.41 92 CYS A C 1
ATOM 778 O O . CYS A 1 92 ? 1.976 -19.904 11.305 1.00 55.41 92 CYS A O 1
ATOM 780 N N . GLU A 1 93 ? 0.073 -19.559 10.164 1.00 54.66 93 GLU A N 1
ATOM 781 C CA . GLU A 1 93 ? 0.475 -20.298 8.955 1.00 54.66 93 GLU A CA 1
ATOM 782 C C . GLU A 1 93 ? 1.421 -19.423 8.124 1.00 54.66 93 GLU A C 1
ATOM 784 O O . GLU A 1 93 ? 1.072 -18.922 7.057 1.00 54.66 93 GLU A O 1
ATOM 789 N N . VAL A 1 94 ? 2.625 -19.159 8.633 1.00 56.78 94 VAL A N 1
ATOM 790 C CA . VAL A 1 94 ? 3.593 -18.424 7.827 1.00 56.78 94 VAL A CA 1
ATOM 791 C C . VAL A 1 94 ? 4.123 -19.363 6.758 1.00 56.78 94 VAL A C 1
ATOM 793 O O . VAL A 1 94 ? 4.664 -20.430 7.067 1.00 56.78 94 VAL A O 1
ATOM 796 N N . GLU A 1 95 ? 4.002 -18.957 5.497 1.00 56.22 95 GLU A N 1
ATOM 797 C CA . GLU A 1 95 ? 4.720 -19.585 4.397 1.00 56.22 95 GLU A CA 1
ATOM 798 C C . GLU A 1 95 ? 6.219 -19.503 4.717 1.00 56.22 95 GLU A C 1
ATOM 800 O O . GLU A 1 95 ? 6.856 -18.459 4.579 1.00 56.22 95 GLU A O 1
ATOM 805 N N . LYS A 1 96 ? 6.783 -20.607 5.226 1.00 54.50 96 LYS A N 1
ATOM 806 C CA . LYS A 1 96 ? 8.162 -20.680 5.745 1.00 54.50 96 LYS A CA 1
ATOM 807 C C . LYS A 1 96 ? 9.210 -20.228 4.724 1.00 54.50 96 LYS A C 1
ATOM 809 O O . LYS A 1 96 ? 10.326 -19.886 5.109 1.00 54.50 96 LYS A O 1
ATOM 814 N N . GLU A 1 97 ? 8.857 -20.237 3.444 1.00 55.78 97 GLU A N 1
ATOM 815 C CA . GLU A 1 97 ? 9.683 -19.746 2.346 1.00 55.78 97 GLU A CA 1
ATOM 816 C C . GLU A 1 97 ? 9.888 -18.221 2.428 1.00 55.78 97 GLU A C 1
ATOM 818 O O . GLU A 1 97 ? 11.019 -17.766 2.297 1.00 55.78 97 GLU A O 1
ATOM 823 N N . PHE A 1 98 ? 8.868 -17.430 2.789 1.00 54.53 98 PHE A N 1
ATOM 824 C CA . PHE A 1 98 ? 8.960 -15.962 2.825 1.00 54.53 98 PHE A CA 1
ATOM 825 C C . PHE A 1 98 ? 9.829 -15.406 3.962 1.00 54.53 98 PHE A C 1
ATOM 827 O O . PHE A 1 98 ? 10.478 -14.378 3.769 1.00 54.53 98 PHE A O 1
ATOM 834 N N . ILE A 1 99 ? 9.872 -16.072 5.124 1.00 58.25 99 ILE A N 1
ATOM 835 C CA . ILE A 1 99 ? 10.646 -15.608 6.298 1.00 58.25 99 ILE A CA 1
ATOM 836 C C . ILE A 1 99 ? 12.145 -15.923 6.150 1.00 58.25 99 ILE A C 1
ATOM 838 O O . ILE A 1 99 ? 12.990 -15.301 6.785 1.00 58.25 99 ILE A O 1
ATOM 842 N N . ASN A 1 100 ? 12.504 -16.925 5.346 1.00 61.94 100 ASN A N 1
ATOM 843 C CA . ASN A 1 100 ? 13.894 -17.378 5.236 1.00 61.94 100 ASN A CA 1
ATOM 844 C C . ASN A 1 100 ? 14.663 -16.708 4.091 1.00 61.94 100 ASN A C 1
ATOM 846 O O . ASN A 1 100 ? 15.885 -16.838 4.004 1.00 61.94 100 ASN A O 1
ATOM 850 N N . GLU A 1 101 ? 13.976 -15.980 3.214 1.00 66.62 101 GLU A N 1
ATOM 851 C CA . GLU A 1 101 ? 14.604 -15.283 2.101 1.00 66.62 101 GLU A CA 1
ATOM 852 C C . GLU A 1 101 ? 15.080 -13.88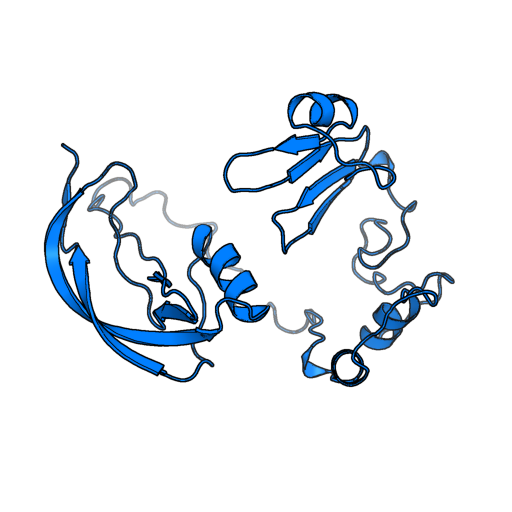4 2.514 1.00 66.62 101 GLU A C 1
ATOM 854 O O . GLU A 1 101 ? 14.299 -12.938 2.611 1.00 66.62 101 GLU A O 1
ATOM 859 N N . LYS A 1 102 ? 16.403 -13.718 2.665 1.00 67.31 102 LYS A N 1
ATOM 860 C CA . LYS A 1 102 ? 17.036 -12.424 2.999 1.00 67.31 102 LYS A CA 1
ATOM 861 C C . LYS A 1 102 ? 16.648 -11.273 2.062 1.00 67.31 102 LYS A C 1
ATOM 863 O O . LYS A 1 102 ? 16.679 -10.125 2.478 1.00 67.31 102 LYS A O 1
ATOM 868 N N . LYS A 1 103 ? 16.231 -11.564 0.825 1.00 67.62 103 LYS A N 1
ATOM 869 C CA . LYS A 1 103 ? 15.782 -10.564 -0.161 1.00 67.62 103 LYS A CA 1
ATOM 870 C C . LYS A 1 103 ? 14.550 -9.756 0.290 1.00 67.62 103 LYS A C 1
ATOM 872 O O . LYS A 1 103 ? 14.272 -8.713 -0.293 1.00 67.62 103 LYS A O 1
ATOM 877 N N . HIS A 1 104 ? 13.809 -10.236 1.292 1.00 68.19 104 HIS A N 1
ATOM 878 C CA . HIS A 1 104 ? 12.654 -9.540 1.871 1.00 68.19 104 HIS A CA 1
ATOM 879 C C . HIS A 1 104 ? 13.021 -8.609 3.031 1.00 68.19 104 HIS A C 1
ATOM 881 O O . HIS A 1 104 ? 12.174 -7.842 3.485 1.00 68.19 104 HIS A O 1
ATOM 887 N N . TYR A 1 105 ? 14.273 -8.640 3.483 1.00 70.56 105 TYR A N 1
ATOM 888 C CA . TYR A 1 105 ? 14.782 -7.788 4.543 1.00 70.56 105 TYR A CA 1
ATOM 889 C C . TYR A 1 105 ? 15.725 -6.751 3.934 1.00 70.56 105 TYR A C 1
ATOM 891 O O . TYR A 1 105 ? 16.705 -7.096 3.276 1.00 70.56 105 TYR A O 1
ATOM 899 N N . LYS A 1 106 ? 15.423 -5.469 4.139 1.00 66.31 106 LYS A N 1
ATOM 900 C CA . LYS A 1 106 ? 16.303 -4.361 3.768 1.00 66.31 106 LYS A CA 1
ATOM 901 C C . LYS A 1 106 ? 16.532 -3.516 5.012 1.00 66.31 106 LYS A C 1
ATOM 903 O O . LYS A 1 106 ? 15.609 -2.846 5.463 1.00 66.31 106 LYS A O 1
ATOM 908 N N . VAL A 1 107 ? 17.739 -3.583 5.561 1.00 63.06 107 VAL A N 1
ATOM 909 C CA . VAL A 1 107 ? 18.217 -2.613 6.548 1.00 63.06 107 VAL A CA 1
ATOM 910 C C . VAL A 1 107 ? 18.798 -1.454 5.746 1.00 63.06 107 VAL A C 1
ATOM 912 O O . VAL A 1 107 ? 19.535 -1.679 4.785 1.00 63.06 107 VAL A O 1
ATOM 915 N N . GLU A 1 108 ? 18.402 -0.222 6.055 1.00 58.78 108 GLU A N 1
ATOM 916 C CA . GLU A 1 108 ? 19.117 0.944 5.537 1.00 58.78 108 GLU A CA 1
ATOM 917 C C . GLU A 1 108 ? 20.474 0.973 6.250 1.00 58.78 108 GLU A C 1
ATOM 919 O O . GLU A 1 108 ? 20.558 1.353 7.410 1.00 58.78 108 GLU A O 1
ATOM 924 N N . GLU A 1 109 ? 21.520 0.455 5.605 1.00 49.25 109 GLU A N 1
ATOM 925 C CA . GLU A 1 109 ? 22.884 0.553 6.123 1.00 49.25 109 GLU A CA 1
ATOM 926 C C . GLU A 1 109 ? 23.351 2.009 5.977 1.00 49.25 109 GLU A C 1
ATOM 928 O O . GLU A 1 109 ? 23.375 2.551 4.872 1.00 49.25 109 GLU A O 1
ATOM 933 N N . ASP A 1 110 ? 23.739 2.648 7.083 1.00 47.56 110 ASP A N 1
ATOM 934 C CA . ASP A 1 110 ? 24.205 4.045 7.133 1.00 47.56 110 ASP A CA 1
ATOM 935 C C . ASP A 1 110 ? 25.584 4.283 6.466 1.00 47.56 110 ASP A C 1
ATOM 937 O O . ASP A 1 110 ? 26.204 5.337 6.638 1.00 47.56 110 ASP A O 1
ATOM 941 N N . TYR A 1 111 ? 26.084 3.340 5.663 1.00 43.16 111 TYR A N 1
ATOM 942 C CA . TYR A 1 111 ? 27.293 3.527 4.863 1.00 43.16 111 TYR A CA 1
ATOM 943 C C . 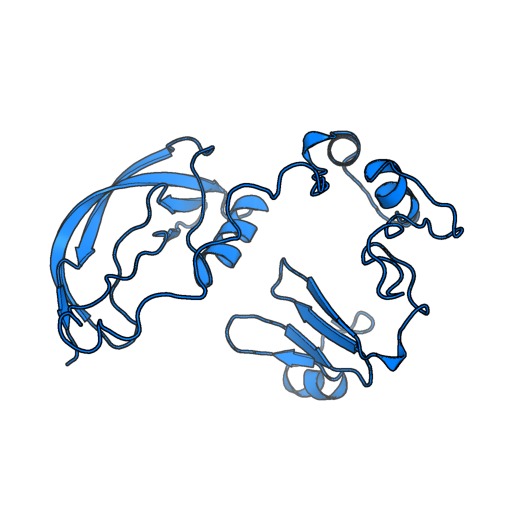TYR A 1 111 ? 26.930 3.954 3.434 1.00 43.16 111 TYR A C 1
ATOM 945 O O . TYR A 1 111 ? 26.363 3.194 2.661 1.00 43.16 111 TYR A O 1
ATOM 953 N N . GLU A 1 112 ? 27.317 5.195 3.118 1.00 40.81 112 GLU A N 1
ATOM 954 C CA . GLU A 1 112 ? 27.100 5.946 1.867 1.00 40.81 112 GLU A CA 1
ATOM 955 C C . GLU A 1 112 ? 25.782 6.735 1.742 1.00 40.81 112 GLU A C 1
ATOM 957 O O . GLU A 1 112 ? 25.131 6.758 0.703 1.00 40.81 112 GLU A O 1
ATOM 962 N N . ARG A 1 113 ? 25.468 7.561 2.751 1.00 42.62 113 ARG A N 1
ATOM 963 C CA . ARG A 1 113 ? 24.834 8.873 2.504 1.00 42.62 113 ARG A CA 1
ATOM 964 C C . ARG A 1 113 ? 25.894 9.975 2.593 1.00 42.62 113 ARG A C 1
ATOM 966 O O . ARG A 1 113 ? 25.940 10.733 3.559 1.00 42.62 113 ARG A O 1
ATOM 973 N N . LYS A 1 114 ? 26.789 10.036 1.600 1.00 39.16 114 LYS A N 1
ATOM 974 C CA . LYS A 1 114 ? 27.727 11.163 1.430 1.00 39.16 114 LYS A CA 1
ATOM 975 C C . LYS A 1 114 ? 27.826 11.761 0.028 1.00 39.16 114 LYS A C 1
ATOM 977 O O . LYS A 1 114 ? 28.593 12.698 -0.129 1.00 39.16 114 LYS A O 1
ATOM 982 N N . GLU A 1 115 ? 26.984 11.358 -0.918 1.00 42.22 115 GLU A N 1
ATOM 983 C CA . GLU A 1 115 ? 26.680 12.171 -2.102 1.00 42.22 115 GLU A CA 1
ATOM 984 C C . GLU A 1 115 ? 25.171 12.102 -2.343 1.00 42.22 115 GLU A C 1
ATOM 986 O O . GLU A 1 115 ? 24.691 11.058 -2.755 1.00 42.22 115 GLU A O 1
ATOM 991 N N . ASP A 1 116 ? 24.449 13.147 -1.905 1.00 35.78 116 ASP A N 1
ATOM 992 C CA . ASP A 1 116 ? 23.089 13.564 -2.341 1.00 35.78 116 ASP A CA 1
ATOM 993 C C . ASP A 1 116 ? 22.342 14.430 -1.288 1.00 35.78 116 ASP A C 1
ATOM 995 O O . ASP A 1 116 ? 21.168 14.747 -1.465 1.00 35.78 116 ASP A O 1
ATOM 999 N N . PHE A 1 117 ? 22.983 14.858 -0.183 1.00 38.34 117 PHE A N 1
ATOM 1000 C CA . PHE A 1 117 ? 22.322 15.680 0.859 1.00 38.34 117 PHE A CA 1
ATOM 1001 C C . PHE A 1 117 ? 23.012 17.012 1.217 1.00 38.34 117 PHE A C 1
ATOM 1003 O O . PHE A 1 117 ? 22.756 17.570 2.280 1.00 38.34 117 PHE A O 1
ATOM 1010 N N . VAL A 1 118 ? 23.850 17.573 0.342 1.00 34.00 118 VAL A N 1
ATOM 1011 C CA . VAL A 1 118 ? 24.312 18.967 0.487 1.00 34.00 118 VAL A CA 1
ATOM 1012 C C . VAL A 1 118 ? 24.334 19.627 -0.889 1.00 34.00 118 VAL A C 1
ATOM 1014 O O . VAL A 1 118 ? 25.334 19.533 -1.582 1.00 34.00 118 VAL A O 1
ATOM 1017 N N . ASP A 1 119 ? 23.180 20.168 -1.299 1.00 31.06 119 ASP A N 1
ATOM 1018 C CA . ASP A 1 119 ? 23.040 21.393 -2.116 1.00 31.06 119 ASP A CA 1
ATOM 1019 C C . ASP A 1 119 ? 21.557 21.661 -2.465 1.00 31.06 119 ASP A C 1
ATOM 1021 O O . ASP A 1 119 ? 21.181 21.721 -3.628 1.00 31.06 119 ASP A O 1
ATOM 1025 N N . ILE A 1 120 ? 20.664 21.815 -1.471 1.00 32.97 120 ILE A N 1
ATOM 1026 C CA . ILE A 1 120 ? 19.354 22.492 -1.679 1.00 32.97 120 ILE A CA 1
ATOM 1027 C C . ILE A 1 120 ? 18.989 23.361 -0.458 1.00 32.97 120 ILE A C 1
ATOM 1029 O O . ILE A 1 120 ? 17.837 23.452 -0.061 1.00 32.97 120 ILE A O 1
ATOM 1033 N N . PHE A 1 121 ? 19.965 24.002 0.187 1.00 36.66 121 PHE A N 1
ATOM 1034 C CA . PHE A 1 121 ? 19.705 25.126 1.098 1.00 36.66 121 PHE A CA 1
ATOM 1035 C C . PHE A 1 121 ? 20.889 26.095 1.058 1.00 36.66 121 PHE A C 1
ATOM 1037 O O . PHE A 1 121 ? 21.696 26.114 1.974 1.00 36.66 121 PHE A O 1
ATOM 1044 N N . GLU A 1 122 ? 21.003 26.830 -0.052 1.00 41.69 122 GLU A N 1
ATOM 1045 C CA . GLU A 1 122 ? 21.397 28.251 -0.153 1.00 41.69 122 GLU A CA 1
ATOM 1046 C C . GLU A 1 122 ? 21.856 28.576 -1.583 1.00 41.69 122 GLU A C 1
ATOM 1048 O O . GLU A 1 122 ? 23.038 28.671 -1.864 1.00 41.69 122 GLU A O 1
ATOM 1053 N N . GLU A 1 123 ? 20.896 28.753 -2.491 1.00 34.62 123 GLU A N 1
ATOM 1054 C CA . GLU A 1 123 ? 20.921 29.745 -3.576 1.00 34.62 123 GLU A CA 1
ATOM 1055 C C . GLU A 1 123 ? 19.619 29.573 -4.367 1.00 34.62 123 GLU A C 1
ATOM 1057 O O . GLU A 1 123 ? 19.443 28.587 -5.067 1.00 34.62 123 GLU A O 1
ATOM 1062 N N . ASP A 1 124 ? 18.646 30.470 -4.183 1.00 31.83 124 ASP A N 1
ATOM 1063 C CA . ASP A 1 124 ? 18.233 31.366 -5.271 1.00 31.83 124 ASP A CA 1
ATOM 1064 C C . ASP A 1 124 ? 17.089 32.289 -4.804 1.00 31.83 124 ASP A C 1
ATOM 1066 O O . ASP A 1 124 ? 15.904 32.104 -5.081 1.00 31.83 124 ASP A O 1
ATOM 1070 N N . THR A 1 125 ? 17.457 33.359 -4.098 1.00 44.12 125 THR A N 1
ATOM 1071 C CA . THR A 1 125 ? 16.608 34.541 -3.875 1.00 44.12 125 THR A CA 1
ATOM 1072 C C . THR A 1 125 ? 16.480 35.404 -5.148 1.00 44.12 125 THR A C 1
ATOM 1074 O O . THR A 1 125 ? 16.300 36.619 -5.048 1.00 44.12 125 THR A O 1
ATOM 1077 N N . ARG A 1 126 ? 16.587 34.836 -6.366 1.00 45.50 126 ARG A N 1
ATOM 1078 C CA . ARG A 1 126 ? 16.509 35.584 -7.639 1.00 45.50 126 ARG A CA 1
ATOM 1079 C C . ARG A 1 126 ? 15.835 34.852 -8.812 1.00 45.50 126 ARG A C 1
ATOM 1081 O O . ARG A 1 126 ? 16.188 35.109 -9.960 1.00 45.50 126 ARG A O 1
ATOM 1088 N N . LYS A 1 127 ? 14.779 34.064 -8.576 1.00 36.50 127 LYS A N 1
ATOM 1089 C CA . LYS A 1 127 ? 13.841 33.652 -9.652 1.00 36.50 127 LYS A CA 1
ATOM 1090 C C . LYS A 1 127 ? 12.355 33.839 -9.333 1.00 36.50 127 LYS A C 1
ATOM 1092 O O . LYS A 1 127 ? 11.491 33.155 -9.873 1.00 36.50 127 LYS A O 1
ATOM 1097 N N . GLU A 1 128 ? 12.015 34.863 -8.552 1.00 46.53 128 GLU A N 1
ATOM 1098 C CA . GLU A 1 128 ? 10.692 35.486 -8.675 1.00 46.53 128 GLU A CA 1
ATOM 1099 C C . GLU A 1 128 ? 10.652 36.376 -9.924 1.00 46.53 128 GLU A C 1
ATOM 1101 O O . GLU A 1 128 ? 10.894 37.580 -9.850 1.00 46.53 128 GLU A O 1
ATOM 1106 N N . ARG A 1 129 ? 10.370 35.754 -11.077 1.00 44.12 129 ARG A N 1
ATOM 1107 C CA . ARG A 1 129 ? 9.600 36.263 -12.235 1.00 44.12 129 ARG A CA 1
ATOM 1108 C C . ARG A 1 129 ? 10.004 35.477 -13.487 1.00 44.12 129 ARG A C 1
ATOM 1110 O O . ARG A 1 129 ? 11.142 35.595 -13.920 1.00 44.12 129 ARG A O 1
ATOM 1117 N N . MET A 1 130 ? 9.012 34.796 -14.082 1.00 40.72 130 MET A N 1
ATOM 1118 C CA . MET A 1 130 ? 9.060 33.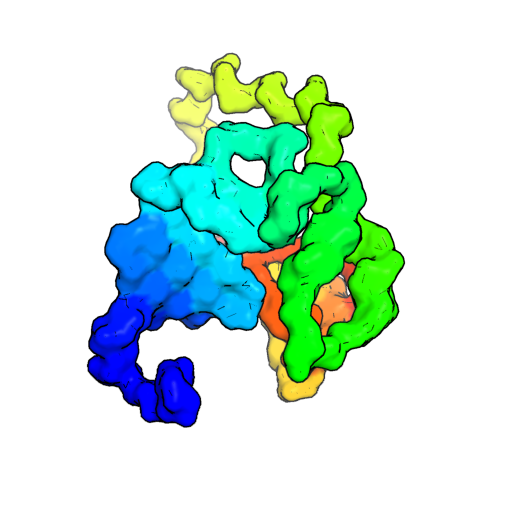945 -15.294 1.00 40.72 130 MET A CA 1
ATOM 1119 C C . MET A 1 130 ? 9.629 32.544 -14.979 1.00 40.72 130 MET A C 1
ATOM 1121 O O . MET A 1 130 ? 10.789 32.436 -14.627 1.00 40.72 130 MET A O 1
ATOM 1125 N N . GLU A 1 131 ? 8.896 31.424 -14.974 1.00 38.88 131 GLU A N 1
ATOM 1126 C CA . GLU A 1 131 ? 7.713 30.990 -15.729 1.00 38.88 131 GLU A CA 1
ATOM 1127 C C . GLU A 1 131 ? 6.812 30.114 -14.827 1.00 38.88 131 GLU A C 1
ATOM 1129 O O . GLU A 1 131 ? 7.173 29.005 -14.445 1.00 38.88 131 GLU A O 1
ATOM 1134 N N . LYS A 1 132 ? 5.611 30.595 -14.477 1.00 42.38 132 LYS A N 1
ATOM 1135 C CA . LYS A 1 132 ? 4.488 29.714 -14.122 1.00 42.38 132 LYS A CA 1
ATOM 1136 C C . LYS A 1 132 ? 3.746 29.400 -15.419 1.00 42.38 132 LYS A C 1
ATOM 1138 O O . LYS A 1 132 ? 2.699 29.982 -15.682 1.00 42.38 132 LYS A O 1
ATOM 1143 N N . GLU A 1 133 ? 4.308 28.515 -16.231 1.00 42.53 133 GLU A N 1
ATOM 1144 C CA . GLU A 1 133 ? 3.524 27.732 -17.187 1.00 42.53 133 GLU A CA 1
ATOM 1145 C C . GLU A 1 133 ? 3.327 26.341 -16.580 1.00 42.53 133 GLU A C 1
ATOM 1147 O O . GLU A 1 133 ? 4.231 25.797 -15.951 1.00 42.53 133 GLU A O 1
ATOM 1152 N N . GLY A 1 134 ? 2.094 25.837 -16.641 1.00 53.91 134 GLY A N 1
ATOM 1153 C CA . GLY A 1 134 ? 1.585 24.757 -15.798 1.00 53.91 134 GLY A CA 1
ATOM 1154 C C . GLY A 1 134 ? 2.499 23.536 -15.696 1.00 53.91 134 GLY A C 1
ATOM 1155 O O . GLY A 1 134 ? 2.746 22.840 -16.677 1.00 53.91 134 GLY A O 1
ATOM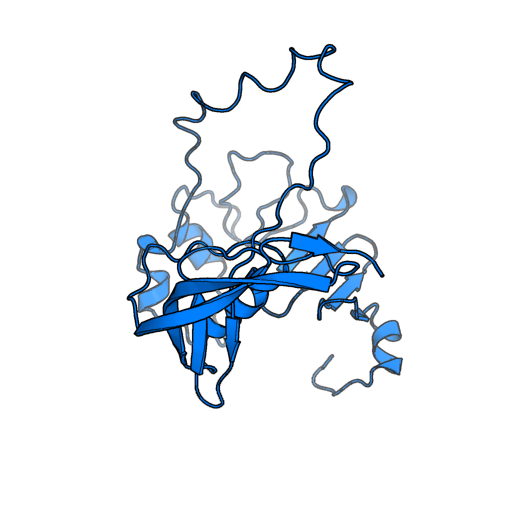 1156 N N . GLU A 1 135 ? 2.947 23.241 -14.476 1.00 59.19 135 GLU A N 1
ATOM 1157 C CA . GLU A 1 135 ? 3.626 21.992 -14.155 1.00 59.19 135 GLU A CA 1
ATOM 1158 C C . GLU A 1 135 ? 2.670 20.825 -14.431 1.00 59.19 135 GLU A C 1
ATOM 1160 O O . GLU A 1 135 ? 1.648 20.644 -13.755 1.00 59.19 135 GLU A O 1
ATOM 1165 N N . ILE A 1 136 ? 2.988 20.086 -15.489 1.00 67.94 136 ILE A N 1
ATOM 1166 C CA . ILE A 1 136 ? 2.224 18.949 -15.982 1.00 67.94 136 ILE A CA 1
ATOM 1167 C C . ILE A 1 136 ? 2.265 17.848 -14.920 1.00 67.94 136 ILE A C 1
ATOM 1169 O O . ILE A 1 136 ? 3.333 17.322 -14.616 1.00 67.94 136 ILE A O 1
ATOM 1173 N N . LEU A 1 137 ? 1.107 17.478 -14.369 1.00 85.25 137 LEU A N 1
ATOM 1174 C CA . LEU A 1 137 ? 1.036 16.382 -13.406 1.00 85.25 137 LEU A CA 1
ATOM 1175 C C . LEU A 1 137 ? 1.182 15.040 -14.115 1.00 85.25 137 LEU A C 1
ATOM 1177 O O . LEU A 1 137 ? 0.486 14.767 -15.092 1.00 85.25 137 LEU A O 1
ATOM 1181 N N . GLU A 1 138 ? 2.024 14.166 -13.574 1.00 89.81 138 GLU A N 1
ATOM 1182 C CA . GLU A 1 138 ? 2.163 12.798 -14.057 1.00 89.81 138 GLU A CA 1
ATOM 1183 C C . GLU A 1 138 ? 1.690 11.790 -13.003 1.00 89.81 138 GLU A C 1
ATOM 1185 O O . GLU A 1 138 ? 2.010 11.893 -11.817 1.00 89.81 138 GLU A O 1
ATOM 1190 N N . LYS A 1 139 ? 0.905 10.799 -13.432 1.00 92.06 139 LYS A N 1
ATOM 1191 C CA . LYS A 1 139 ? 0.392 9.710 -12.593 1.00 92.06 139 LYS A CA 1
ATOM 1192 C C . LYS A 1 139 ? 0.491 8.373 -13.317 1.00 92.06 139 LYS A C 1
ATOM 1194 O O . LYS A 1 139 ? 0.501 8.311 -14.543 1.00 92.06 139 LYS A O 1
ATOM 1199 N N . THR A 1 140 ? 0.545 7.280 -12.564 1.00 94.38 140 THR A N 1
ATOM 1200 C CA . THR A 1 140 ? 0.420 5.937 -13.143 1.00 94.38 140 THR A CA 1
ATOM 1201 C C . THR A 1 140 ? -1.021 5.719 -13.608 1.00 94.38 140 THR A C 1
ATOM 1203 O O . THR A 1 140 ? -1.959 5.899 -12.834 1.00 94.38 140 THR A O 1
ATOM 1206 N N . HIS A 1 141 ? -1.202 5.334 -14.870 1.00 94.69 141 HIS A N 1
ATOM 12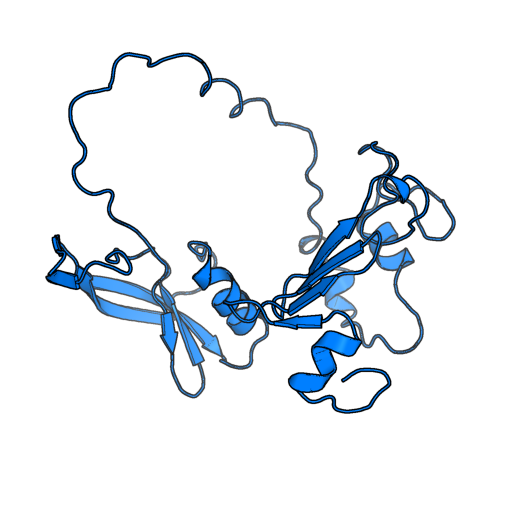07 C CA . HIS A 1 141 ? -2.513 5.037 -15.438 1.00 94.69 141 HIS A CA 1
ATOM 1208 C C . HIS A 1 141 ? -2.948 3.621 -15.048 1.00 94.69 141 HIS A C 1
ATOM 1210 O O . HIS A 1 141 ? -2.153 2.681 -15.121 1.00 94.69 141 HIS A O 1
ATOM 1216 N N . VAL A 1 142 ? -4.212 3.465 -14.653 1.00 95.75 142 VAL A N 1
ATOM 1217 C CA . VAL A 1 142 ? -4.777 2.192 -14.190 1.00 95.75 142 VAL A CA 1
ATOM 1218 C C . VAL A 1 142 ? -5.951 1.800 -15.077 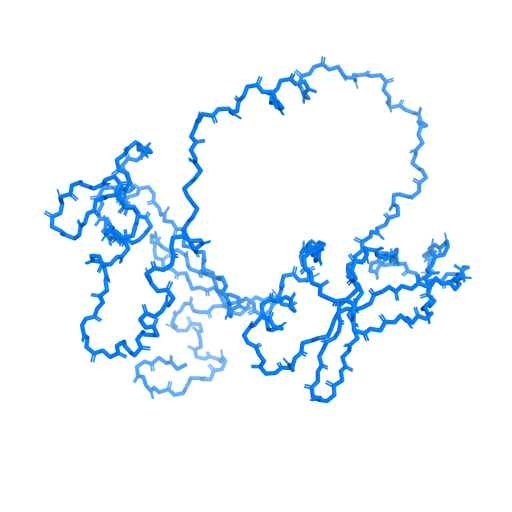1.00 95.75 142 VAL A C 1
ATOM 1220 O O . VAL A 1 142 ? -6.895 2.567 -15.232 1.00 95.75 142 VAL A O 1
ATOM 1223 N N . MET A 1 143 ? -5.905 0.587 -15.628 1.00 94.50 143 MET A N 1
ATOM 1224 C CA . MET A 1 143 ? -7.013 -0.026 -16.358 1.00 94.50 143 MET A CA 1
ATOM 1225 C C . MET A 1 143 ? -7.596 -1.170 -15.535 1.00 94.50 143 MET A C 1
ATOM 1227 O O . MET A 1 143 ? -6.918 -2.159 -15.240 1.00 94.50 143 MET A O 1
ATOM 1231 N N . GLU A 1 144 ? -8.869 -1.051 -15.183 1.00 93.19 144 GLU A N 1
ATOM 1232 C CA . GLU A 1 144 ? -9.566 -2.049 -14.385 1.00 93.19 144 GLU A CA 1
ATOM 1233 C C . GLU A 1 144 ? -10.413 -2.985 -15.249 1.00 93.19 144 GLU A C 1
ATOM 1235 O O . GLU A 1 144 ? -11.285 -2.554 -15.998 1.00 93.19 144 GLU A O 1
ATOM 1240 N N . PHE A 1 145 ? -10.196 -4.291 -15.091 1.00 93.12 145 PHE A N 1
ATOM 1241 C CA . PHE A 1 145 ? -11.022 -5.339 -15.683 1.00 93.12 145 PHE A CA 1
ATOM 1242 C C . PHE A 1 145 ? -11.640 -6.210 -14.581 1.00 93.12 145 PHE A C 1
ATOM 1244 O O . PHE A 1 145 ? -11.261 -6.140 -13.407 1.00 93.12 145 PHE A O 1
ATOM 1251 N N . SER A 1 146 ? -12.587 -7.074 -14.961 1.00 89.19 146 SER A N 1
ATOM 1252 C CA . SER A 1 146 ? -13.296 -7.956 -14.022 1.00 89.19 146 SER A CA 1
ATOM 1253 C C . SER A 1 146 ? -12.372 -8.922 -13.269 1.00 89.19 146 SER A C 1
ATOM 1255 O O . SER A 1 146 ? -12.569 -9.163 -12.083 1.00 89.19 146 SER A O 1
ATOM 1257 N N . HIS A 1 147 ? -11.345 -9.456 -13.936 1.00 91.69 147 HIS A N 1
ATOM 1258 C CA . HIS A 1 147 ? -10.457 -10.498 -13.399 1.00 91.69 147 HIS A CA 1
ATOM 1259 C C . HIS A 1 147 ? -9.000 -10.043 -13.218 1.00 91.69 147 HIS A C 1
ATOM 1261 O O . HIS A 1 147 ? -8.199 -10.748 -12.604 1.00 91.69 147 HIS A O 1
ATOM 1267 N N . ARG A 1 148 ? -8.638 -8.863 -13.729 1.00 95.06 148 ARG A N 1
ATOM 1268 C CA . ARG A 1 148 ? -7.275 -8.320 -13.677 1.00 95.06 148 ARG A CA 1
ATOM 1269 C C . ARG A 1 148 ? -7.289 -6.801 -13.591 1.00 95.06 148 ARG A C 1
ATOM 1271 O O . ARG A 1 148 ? -8.248 -6.164 -14.014 1.00 95.06 148 ARG A O 1
ATOM 1278 N N . VAL A 1 149 ? -6.209 -6.235 -13.085 1.00 96.56 149 VAL A N 1
ATOM 1279 C CA . VAL A 1 149 ? -5.940 -4.796 -13.116 1.00 96.56 149 VAL A CA 1
ATOM 1280 C C . VAL A 1 149 ? -4.597 -4.582 -13.791 1.00 96.56 149 VAL A C 1
ATOM 1282 O O . VAL A 1 149 ? -3.681 -5.384 -13.603 1.00 96.56 149 VAL A O 1
ATOM 1285 N N . CYS A 1 150 ? -4.493 -3.542 -14.609 1.00 97.44 150 CYS A N 1
ATOM 1286 C CA . CYS A 1 150 ? -3.281 -3.235 -15.347 1.00 97.44 150 CYS A CA 1
ATOM 1287 C C . CYS A 1 150 ? -2.791 -1.827 -15.022 1.00 97.44 150 CYS A C 1
ATOM 1289 O O . CYS A 1 150 ? -3.584 -0.892 -14.954 1.00 97.44 150 CYS A O 1
ATOM 1291 N N . PHE A 1 151 ? -1.484 -1.687 -14.841 1.00 97.44 151 PHE A N 1
ATOM 1292 C CA . PHE A 1 151 ? -0.816 -0.440 -14.482 1.00 97.44 151 PHE A CA 1
ATOM 1293 C C . PHE A 1 151 ? 0.152 -0.044 -15.588 1.00 97.44 151 PHE A C 1
ATOM 1295 O O . PHE A 1 151 ? 0.846 -0.908 -16.138 1.00 97.44 151 PHE A O 1
ATOM 1302 N N . SER A 1 152 ? 0.206 1.245 -15.918 1.00 96.25 152 SER A N 1
ATOM 1303 C CA . SER A 1 152 ? 1.194 1.745 -16.867 1.00 96.25 152 SER A CA 1
ATOM 1304 C C . SER A 1 152 ? 2.596 1.646 -16.274 1.00 96.25 152 SER A C 1
ATOM 1306 O O . SER A 1 152 ? 2.829 2.015 -15.123 1.00 96.25 152 SER A O 1
ATOM 1308 N N . LEU A 1 153 ? 3.539 1.139 -17.065 1.00 95.00 153 LEU A N 1
ATOM 1309 C CA . LEU A 1 153 ? 4.944 1.055 -16.672 1.00 95.00 153 LEU A CA 1
ATOM 1310 C C . LEU A 1 153 ? 5.602 2.435 -16.657 1.00 95.00 153 LEU A C 1
ATOM 1312 O O . LEU A 1 153 ? 6.458 2.697 -15.817 1.00 95.00 153 LEU A O 1
ATOM 1316 N N . GLU A 1 154 ? 5.182 3.316 -17.566 1.00 91.38 154 GLU A N 1
ATOM 1317 C CA . GLU A 1 154 ? 5.569 4.722 -17.566 1.00 91.38 154 GLU A CA 1
ATOM 1318 C C . GLU A 1 154 ? 4.473 5.602 -16.943 1.00 91.38 154 GLU A C 1
ATOM 1320 O O . GLU A 1 154 ? 3.280 5.335 -17.138 1.00 91.38 154 GLU A O 1
ATOM 1325 N N . PRO A 1 155 ? 4.840 6.683 -16.235 1.00 93.31 155 PRO A N 1
ATOM 1326 C CA . PRO A 1 155 ? 3.880 7.687 -15.814 1.00 93.31 155 PRO A CA 1
ATOM 1327 C C . PRO A 1 155 ? 3.272 8.427 -17.019 1.00 93.31 155 PRO A C 1
ATOM 1329 O O . PRO A 1 155 ? 3.861 8.571 -18.100 1.00 93.31 155 PRO A O 1
ATOM 1332 N N . VAL A 1 156 ? 2.030 8.864 -16.838 1.00 93.00 156 VAL A N 1
ATOM 1333 C CA . VAL A 1 156 ? 1.193 9.476 -17.865 1.00 93.00 156 VAL A CA 1
ATOM 1334 C C . VAL A 1 156 ? 0.687 10.823 -17.369 1.00 93.00 156 VAL A C 1
ATOM 1336 O O . VAL A 1 156 ? 0.334 10.973 -16.202 1.00 93.00 156 VAL A O 1
ATOM 1339 N N . ARG A 1 157 ? 0.648 11.805 -18.271 1.00 90.62 157 ARG A N 1
ATOM 1340 C CA . ARG A 1 157 ? 0.162 13.154 -17.980 1.00 90.62 157 ARG A CA 1
ATOM 1341 C C . ARG A 1 157 ? -1.324 13.127 -17.640 1.00 90.62 157 ARG A C 1
ATOM 1343 O O . ARG A 1 157 ? -2.091 12.441 -18.310 1.00 90.62 157 ARG A O 1
ATOM 1350 N N . VAL A 1 158 ? -1.720 13.884 -16.626 1.00 90.62 158 VAL A N 1
ATOM 1351 C CA . VAL A 1 158 ? -3.110 14.044 -16.194 1.00 90.62 158 VAL A CA 1
ATOM 1352 C C . VAL A 1 158 ? -3.378 15.503 -15.840 1.00 90.62 158 VAL A C 1
ATOM 1354 O O . VAL A 1 158 ? -2.482 16.208 -15.378 1.00 90.62 158 VAL A O 1
ATOM 1357 N N . CYS A 1 159 ? -4.614 15.951 -16.033 1.00 86.38 159 CYS A N 1
ATOM 1358 C CA . CYS A 1 159 ? -5.041 17.264 -15.561 1.00 86.38 159 CYS A CA 1
ATOM 1359 C C . CYS A 1 159 ? -5.292 17.250 -14.049 1.00 86.38 159 CYS A C 1
ATOM 1361 O O . CYS A 1 159 ? -5.505 16.194 -13.435 1.00 86.38 159 CYS A O 1
ATOM 1363 N N . ARG A 1 160 ? -5.232 18.428 -13.419 1.00 85.69 160 ARG A N 1
ATOM 1364 C CA . ARG A 1 160 ? -5.581 18.582 -11.998 1.00 85.69 160 ARG A CA 1
ATOM 1365 C C . ARG A 1 160 ? -7.073 18.305 -11.795 1.00 85.69 160 ARG A C 1
ATOM 1367 O O . ARG A 1 160 ? -7.854 18.380 -12.730 1.00 85.69 160 ARG A O 1
ATOM 1374 N N . LYS A 1 161 ? -7.499 18.032 -10.553 1.00 80.94 161 LYS A N 1
ATOM 1375 C CA . LYS A 1 161 ? -8.923 17.765 -10.234 1.00 80.94 161 LYS A CA 1
ATOM 1376 C C . LYS A 1 161 ? -9.882 18.888 -10.675 1.00 80.94 161 LYS A C 1
ATOM 1378 O O . LYS A 1 161 ? -11.055 18.607 -10.872 1.00 80.94 161 LYS A O 1
ATOM 1383 N N . ASN A 1 162 ? -9.387 20.120 -10.809 1.00 82.38 162 ASN A N 1
ATOM 1384 C CA . ASN A 1 162 ? -10.172 21.299 -11.190 1.00 82.38 162 ASN A CA 1
ATOM 1385 C C . ASN A 1 162 ? -9.988 21.685 -12.670 1.00 82.38 162 ASN A C 1
ATOM 1387 O O . ASN A 1 162 ? -10.383 22.776 -13.062 1.00 82.38 162 ASN A O 1
ATOM 1391 N N . GLU A 1 163 ? -9.323 20.841 -13.458 1.00 85.50 163 GLU A N 1
ATOM 1392 C CA . GLU A 1 163 ? -8.999 21.090 -14.859 1.00 85.50 163 GLU A CA 1
ATOM 1393 C C . GLU A 1 163 ? -9.548 19.958 -15.733 1.00 85.50 163 GLU A C 1
ATOM 1395 O O . GLU A 1 163 ? -9.533 18.789 -15.341 1.00 85.50 163 GLU A O 1
ATOM 1400 N N . GLU A 1 164 ? -9.974 20.297 -16.944 1.00 84.31 164 GLU A N 1
ATOM 1401 C CA . GLU A 1 164 ? -10.439 19.351 -17.955 1.00 84.31 164 GLU A CA 1
ATOM 1402 C C . GLU A 1 164 ? -9.433 19.221 -19.104 1.00 84.31 164 GLU A C 1
ATOM 1404 O O . GLU A 1 164 ? -8.614 20.110 -19.352 1.00 84.31 164 GLU A O 1
ATOM 1409 N N . MET A 1 165 ? -9.481 18.076 -19.793 1.00 84.00 165 MET A N 1
ATOM 1410 C CA . MET A 1 165 ? -8.655 17.811 -20.971 1.00 84.00 165 MET A CA 1
ATOM 1411 C C . MET A 1 165 ? -9.202 18.611 -22.158 1.00 84.00 165 MET A C 1
ATOM 1413 O O . MET A 1 165 ? -10.340 18.382 -22.556 1.00 84.00 165 MET A O 1
ATOM 1417 N N . ASP A 1 166 ? -8.391 19.502 -22.731 1.00 84.81 166 ASP A N 1
ATOM 1418 C CA . ASP A 1 166 ? -8.765 20.292 -23.913 1.00 84.81 166 ASP A CA 1
ATOM 1419 C C . ASP A 1 166 ? -8.147 19.683 -25.182 1.00 84.81 166 ASP A C 1
ATOM 1421 O O . ASP A 1 166 ? -8.779 18.880 -25.871 1.00 84.81 166 ASP A O 1
ATOM 1425 N N . GLU A 1 167 ? -6.863 19.942 -25.452 1.00 85.94 167 GLU A N 1
ATOM 1426 C CA . GLU A 1 167 ? -6.148 19.241 -26.520 1.00 85.94 167 GLU A CA 1
ATOM 1427 C C . GLU A 1 167 ? -5.670 17.870 -26.031 1.00 85.94 167 GLU A C 1
ATOM 1429 O O . GLU A 1 167 ? -4.956 17.774 -25.031 1.00 85.94 167 GLU A O 1
ATOM 1434 N N . VAL A 1 168 ? -5.994 16.801 -26.765 1.00 92.06 168 VAL A N 1
ATOM 1435 C CA . VAL A 1 168 ? -5.577 15.425 -26.444 1.00 92.06 168 VAL A CA 1
ATOM 1436 C C . VAL A 1 168 ? -4.612 14.870 -27.486 1.00 92.06 168 VAL A C 1
ATOM 1438 O O . VAL A 1 168 ? -4.696 15.192 -28.670 1.00 92.06 168 VAL A O 1
ATOM 1441 N N . ILE A 1 169 ? -3.687 14.019 -27.045 1.00 92.50 169 ILE A N 1
ATOM 1442 C CA . ILE A 1 169 ? -2.752 13.294 -27.911 1.00 92.50 169 ILE A CA 1
ATOM 1443 C C . ILE A 1 169 ? -2.807 11.794 -27.627 1.00 92.50 169 ILE A C 1
ATOM 1445 O O . ILE A 1 169 ? -2.942 11.366 -26.480 1.00 92.50 169 ILE A O 1
ATOM 1449 N N . ASP A 1 170 ? -2.648 10.998 -28.679 1.00 94.31 170 ASP A N 1
ATOM 1450 C CA . ASP A 1 170 ? -2.559 9.545 -28.583 1.00 94.31 170 ASP A CA 1
ATOM 1451 C C . ASP A 1 170 ? -1.143 9.134 -28.164 1.00 94.31 170 ASP A C 1
ATOM 1453 O O . ASP A 1 170 ? -0.163 9.350 -28.884 1.00 94.31 170 ASP A O 1
ATOM 1457 N N . LYS A 1 171 ? -1.023 8.523 -26.983 1.00 93.31 171 LYS A N 1
ATOM 1458 C CA . LYS A 1 171 ? 0.242 8.027 -26.436 1.00 93.31 171 LYS A CA 1
ATOM 1459 C C . LYS A 1 171 ? 0.211 6.507 -26.365 1.00 93.31 171 LYS A C 1
ATOM 1461 O O . LYS A 1 171 ? -0.660 5.917 -25.735 1.00 93.31 171 LYS A O 1
ATOM 1466 N N . LYS A 1 172 ? 1.212 5.866 -26.967 1.00 95.94 172 LYS A N 1
ATOM 1467 C CA . LYS A 1 172 ? 1.428 4.420 -26.860 1.00 95.94 172 LYS A CA 1
ATOM 1468 C C . LYS A 1 172 ? 2.126 4.104 -25.536 1.00 95.94 172 LYS A C 1
ATOM 1470 O O . LYS A 1 172 ? 3.261 4.528 -25.331 1.00 95.94 172 LYS A O 1
ATOM 1475 N N . VAL A 1 173 ? 1.452 3.379 -24.648 1.00 96.00 173 VAL A N 1
ATOM 1476 C CA . VAL A 1 173 ? 1.888 3.125 -23.266 1.00 96.00 173 VAL A CA 1
ATOM 1477 C C . VAL A 1 173 ? 1.955 1.628 -22.997 1.00 96.00 173 VAL A C 1
ATOM 1479 O O . VAL A 1 173 ? 1.109 0.854 -23.454 1.00 96.00 173 VAL A O 1
ATOM 1482 N N . ARG A 1 174 ? 2.991 1.200 -22.270 1.00 97.06 174 ARG A N 1
ATOM 1483 C CA . ARG A 1 174 ? 3.176 -0.206 -21.901 1.00 97.06 174 ARG A CA 1
ATOM 1484 C C . ARG A 1 174 ? 2.510 -0.484 -20.564 1.00 97.06 174 ARG A C 1
ATOM 1486 O O . ARG A 1 174 ? 2.650 0.294 -19.624 1.00 97.06 174 ARG A O 1
ATOM 1493 N N . PHE A 1 175 ? 1.838 -1.624 -20.470 1.00 97.50 175 PHE A N 1
ATOM 1494 C CA . PHE A 1 175 ? 1.102 -2.026 -19.279 1.00 97.50 175 PHE A CA 1
ATOM 1495 C C . PHE A 1 175 ? 1.599 -3.354 -18.733 1.00 97.50 175 PHE A C 1
ATOM 1497 O O . PHE A 1 175 ? 1.935 -4.268 -19.490 1.00 97.50 175 PHE A O 1
ATOM 1504 N N . THR A 1 176 ? 1.580 -3.476 -17.411 1.00 97.44 176 THR A N 1
ATOM 1505 C CA . THR A 1 176 ? 1.694 -4.752 -16.705 1.00 97.44 176 THR A CA 1
ATOM 1506 C C . THR A 1 176 ? 0.376 -5.074 -16.018 1.00 97.44 176 THR A C 1
ATOM 1508 O O . THR A 1 176 ? -0.256 -4.179 -15.460 1.00 97.44 176 THR A O 1
ATOM 1511 N N . CYS A 1 177 ? -0.067 -6.327 -16.085 1.00 97.44 177 CYS A N 1
ATOM 1512 C CA . CYS A 1 177 ? -1.337 -6.765 -15.524 1.00 97.44 177 CYS A CA 1
ATOM 1513 C C . CYS A 1 177 ? -1.135 -7.791 -14.423 1.00 97.44 177 CYS A C 1
ATOM 1515 O O . CYS A 1 177 ? -0.384 -8.750 -14.579 1.00 97.44 177 CYS A O 1
ATOM 1517 N N . LEU A 1 178 ? -1.898 -7.627 -13.349 1.00 96.19 178 LEU A N 1
ATOM 1518 C CA . LEU A 1 178 ? -1.923 -8.536 -12.214 1.00 96.19 178 LEU A CA 1
ATOM 1519 C C . LEU A 1 178 ? -3.353 -9.056 -11.998 1.00 96.19 178 LEU A C 1
ATOM 1521 O O . LEU A 1 178 ? -4.317 -8.321 -12.256 1.00 96.19 178 LEU A O 1
ATOM 1525 N N . PRO A 1 179 ? -3.535 -10.309 -11.536 1.00 95.06 179 PRO A N 1
ATOM 1526 C CA . PRO A 1 179 ? -4.850 -10.811 -11.148 1.00 95.06 179 PRO A CA 1
ATOM 1527 C C . PRO A 1 179 ? -5.478 -9.900 -10.091 1.00 95.06 179 PRO A C 1
ATOM 1529 O O . PRO A 1 179 ? -4.831 -9.551 -9.109 1.00 95.06 179 PRO A O 1
ATOM 1532 N N . ARG A 1 180 ? -6.756 -9.538 -10.252 1.00 89.69 180 ARG A N 1
ATOM 1533 C CA . ARG A 1 180 ? -7.418 -8.533 -9.393 1.00 89.69 180 ARG A CA 1
ATOM 1534 C C . ARG A 1 180 ? -7.423 -8.914 -7.904 1.00 89.69 180 ARG A C 1
ATOM 1536 O O . ARG A 1 180 ? -7.436 -8.048 -7.037 1.00 89.69 180 ARG A O 1
ATOM 1543 N N . ASN A 1 181 ? -7.402 -10.214 -7.616 1.00 84.44 181 ASN A N 1
ATOM 1544 C CA . ASN A 1 181 ? -7.421 -10.749 -6.257 1.00 84.44 181 ASN A CA 1
ATOM 1545 C C . ASN A 1 181 ? -6.024 -10.967 -5.662 1.00 84.44 181 ASN A C 1
ATOM 1547 O O . ASN A 1 181 ? -5.944 -11.356 -4.498 1.00 84.44 181 ASN A O 1
ATOM 1551 N N . SER A 1 182 ? -4.950 -10.746 -6.430 1.00 89.94 182 SER A N 1
ATOM 1552 C CA . SER A 1 182 ? -3.585 -10.909 -5.928 1.00 89.94 182 SER A CA 1
ATOM 1553 C C . SER A 1 182 ? -3.268 -9.830 -4.894 1.00 89.94 182 SER A C 1
ATOM 1555 O O . SER A 1 182 ? -3.767 -8.701 -4.969 1.00 89.94 182 SER A O 1
ATOM 1557 N N . HIS A 1 183 ? -2.451 -10.187 -3.908 1.00 83.81 183 HIS A N 1
ATOM 1558 C CA . HIS A 1 183 ? -2.026 -9.270 -2.857 1.00 83.81 183 HIS A CA 1
ATOM 1559 C C . HIS A 1 183 ? -1.218 -8.092 -3.432 1.00 83.81 183 HIS A C 1
ATOM 1561 O O . HIS A 1 183 ? -1.398 -6.948 -3.020 1.00 83.81 183 HIS A O 1
ATOM 1567 N N . GLU A 1 184 ? -0.416 -8.339 -4.464 1.00 88.62 184 GLU A N 1
ATOM 1568 C CA . GLU A 1 184 ? 0.399 -7.343 -5.162 1.00 88.62 184 GLU A CA 1
ATOM 1569 C C . GLU A 1 184 ? -0.476 -6.322 -5.898 1.00 88.62 184 GLU A C 1
ATOM 1571 O O . GLU A 1 184 ? -0.278 -5.117 -5.748 1.00 88.62 184 GLU A O 1
ATOM 1576 N N . ALA A 1 185 ? -1.482 -6.782 -6.654 1.00 89.69 185 ALA A N 1
ATOM 1577 C CA . ALA A 1 185 ? -2.421 -5.918 -7.375 1.00 89.69 185 ALA A CA 1
ATOM 1578 C C . ALA A 1 185 ? -3.122 -4.936 -6.430 1.00 89.69 185 ALA A C 1
ATOM 1580 O O . ALA A 1 185 ? -3.225 -3.736 -6.684 1.00 89.69 185 ALA A O 1
ATOM 1581 N N . ARG A 1 186 ? -3.555 -5.484 -5.302 1.00 86.38 186 ARG A N 1
ATOM 1582 C CA . ARG A 1 186 ? -4.178 -4.804 -4.177 1.00 86.38 186 ARG A CA 1
ATOM 1583 C C . ARG A 1 186 ? -3.273 -3.733 -3.555 1.00 86.38 186 ARG A C 1
ATOM 1585 O O . ARG A 1 186 ? -3.694 -2.585 -3.410 1.00 86.38 186 ARG A O 1
ATOM 1592 N N . GLN A 1 187 ? -2.010 -4.062 -3.286 1.00 84.12 187 GLN A N 1
ATOM 1593 C CA . GLN A 1 187 ? -1.025 -3.097 -2.791 1.00 84.12 187 GLN A CA 1
ATOM 1594 C C . GLN A 1 187 ? -0.720 -1.976 -3.794 1.00 84.12 187 GLN A C 1
ATOM 1596 O O . GLN A 1 187 ? -0.564 -0.819 -3.398 1.00 84.12 187 GLN A O 1
ATOM 1601 N N . LEU A 1 188 ? -0.585 -2.302 -5.083 1.00 89.81 188 LEU A N 1
ATOM 1602 C CA . LEU A 1 188 ? -0.304 -1.307 -6.118 1.00 89.81 188 LEU A CA 1
ATOM 1603 C C . LEU A 1 188 ? -1.483 -0.351 -6.307 1.00 89.81 188 LEU A C 1
ATOM 1605 O O . LEU A 1 188 ? -1.255 0.854 -6.375 1.00 89.81 188 LEU A O 1
ATOM 1609 N N . LEU A 1 189 ? -2.721 -0.860 -6.298 1.00 89.31 189 LEU A N 1
ATOM 1610 C CA . LEU A 1 189 ? -3.935 -0.038 -6.316 1.00 89.31 189 LEU A CA 1
ATOM 1611 C C . LEU A 1 189 ? -3.952 0.970 -5.169 1.00 89.31 189 LEU A C 1
ATOM 1613 O O . LEU A 1 189 ? -4.222 2.141 -5.391 1.00 89.31 189 LEU A O 1
ATOM 1617 N N . HIS A 1 190 ? -3.598 0.555 -3.955 1.00 83.44 190 HIS A N 1
ATOM 1618 C CA . HIS A 1 190 ? -3.534 1.486 -2.835 1.00 83.44 190 HIS A CA 1
ATOM 1619 C C . HIS A 1 190 ? -2.435 2.552 -3.026 1.00 83.44 190 HIS A C 1
ATOM 1621 O O . HIS A 1 190 ? -2.657 3.751 -2.857 1.00 83.44 190 HIS A O 1
ATOM 1627 N N . LYS A 1 191 ? -1.233 2.129 -3.438 1.00 84.69 191 LYS A N 1
ATOM 1628 C CA . LYS A 1 191 ? -0.085 3.030 -3.631 1.00 84.69 191 LYS A CA 1
ATOM 1629 C C . LYS A 1 191 ? -0.317 4.054 -4.754 1.00 84.69 191 LYS A C 1
ATOM 1631 O O . LYS A 1 191 ? 0.188 5.168 -4.639 1.00 84.69 191 LYS A O 1
ATOM 1636 N N . VAL A 1 192 ? -1.076 3.708 -5.797 1.00 88.56 192 VAL A N 1
ATOM 1637 C CA . VAL A 1 192 ? -1.270 4.553 -6.990 1.00 88.56 192 VAL A CA 1
ATOM 1638 C C . VAL A 1 192 ? -2.000 5.867 -6.703 1.00 88.56 192 VAL A C 1
ATOM 1640 O O . VAL A 1 192 ? -1.807 6.849 -7.416 1.00 88.56 192 VAL A O 1
ATOM 1643 N N . HIS A 1 193 ? -2.818 5.911 -5.647 1.00 81.62 193 HIS A N 1
ATOM 1644 C CA . HIS A 1 193 ? -3.590 7.103 -5.295 1.00 81.62 193 HIS A CA 1
ATOM 1645 C C . HIS A 1 193 ? -2.698 8.272 -4.863 1.00 81.62 193 HIS A C 1
ATOM 1647 O O . HIS A 1 193 ? -2.981 9.422 -5.205 1.00 81.62 193 HIS A O 1
ATOM 1653 N N . ASN A 1 194 ? -1.602 7.963 -4.165 1.00 77.00 194 ASN A N 1
ATOM 1654 C CA . ASN A 1 194 ? -0.771 8.953 -3.479 1.00 77.00 194 ASN A CA 1
ATOM 1655 C C . ASN A 1 194 ? 0.617 9.136 -4.101 1.00 77.00 194 ASN A C 1
ATOM 1657 O O . ASN A 1 194 ? 1.298 10.110 -3.791 1.00 77.00 194 ASN A O 1
ATOM 1661 N N . LYS A 1 195 ? 1.065 8.210 -4.956 1.00 84.44 195 LYS A N 1
ATOM 1662 C CA . LYS A 1 195 ? 2.388 8.275 -5.585 1.00 84.44 195 LYS A CA 1
ATOM 1663 C C . LYS A 1 195 ? 2.414 7.615 -6.957 1.00 84.44 195 LYS A C 1
ATOM 1665 O O . LYS A 1 195 ? 1.657 6.686 -7.231 1.00 84.44 195 LYS A O 1
ATOM 1670 N N . VAL A 1 196 ? 3.358 8.051 -7.787 1.00 89.25 196 VAL A N 1
ATOM 1671 C CA . VAL A 1 196 ? 3.724 7.345 -9.019 1.00 89.25 196 VAL A CA 1
ATOM 1672 C C . VAL A 1 196 ? 4.372 6.009 -8.647 1.00 89.25 196 VAL A C 1
ATOM 1674 O O . VAL A 1 196 ? 5.242 5.943 -7.775 1.00 89.25 196 VAL A O 1
ATOM 1677 N N . LEU A 1 197 ? 3.923 4.927 -9.279 1.00 90.44 197 LEU A N 1
ATOM 1678 C CA . LEU A 1 197 ? 4.453 3.589 -9.035 1.00 90.44 197 LEU A CA 1
ATOM 1679 C C . LEU A 1 197 ? 5.758 3.374 -9.808 1.00 90.44 197 LEU A C 1
ATOM 1681 O O . LEU A 1 197 ? 5.853 3.717 -10.983 1.00 90.44 197 LEU A O 1
ATOM 1685 N N . ASN A 1 198 ? 6.742 2.739 -9.168 1.00 89.44 198 ASN A N 1
ATOM 1686 C CA . ASN A 1 198 ? 7.930 2.239 -9.853 1.00 89.44 198 ASN A CA 1
ATOM 1687 C C . ASN A 1 198 ? 7.708 0.770 -10.242 1.00 89.44 198 ASN A C 1
ATOM 1689 O O . ASN A 1 198 ? 7.687 -0.103 -9.375 1.00 89.44 198 ASN A O 1
ATOM 1693 N N . LEU A 1 199 ? 7.533 0.517 -11.541 1.00 92.25 199 LEU A N 1
ATOM 1694 C CA . LEU A 1 199 ? 7.221 -0.806 -12.089 1.00 92.25 199 LEU A CA 1
ATOM 1695 C C . LEU A 1 199 ? 8.294 -1.332 -13.059 1.00 92.25 199 LEU A C 1
ATOM 1697 O O . LEU A 1 199 ? 8.020 -2.233 -13.843 1.00 92.25 199 LEU A O 1
ATOM 1701 N N . HIS A 1 200 ? 9.529 -0.821 -13.000 1.00 84.44 200 HIS A N 1
ATOM 1702 C CA . HIS A 1 200 ? 10.592 -1.166 -13.962 1.00 84.44 200 HIS A CA 1
ATOM 1703 C C . HIS A 1 200 ? 10.940 -2.667 -14.002 1.00 84.44 200 HIS A C 1
ATOM 1705 O O . HIS A 1 200 ? 11.384 -3.163 -15.033 1.00 84.44 200 HIS A O 1
ATOM 1711 N N . GLY A 1 201 ? 10.723 -3.396 -12.901 1.00 86.44 201 GLY A N 1
ATOM 1712 C CA . GLY A 1 201 ? 10.957 -4.843 -12.815 1.00 86.44 201 GLY A CA 1
ATOM 1713 C C . GLY A 1 201 ? 9.786 -5.724 -13.269 1.00 86.44 201 GLY A C 1
ATOM 1714 O O . GLY A 1 201 ? 9.911 -6.945 -13.241 1.00 86.44 201 GLY A O 1
ATOM 1715 N N . TYR A 1 202 ? 8.645 -5.143 -13.653 1.00 92.38 202 TYR A N 1
ATOM 1716 C CA . TYR A 1 202 ? 7.460 -5.909 -14.040 1.00 92.38 202 TYR A CA 1
ATOM 1717 C C . TYR A 1 202 ? 7.466 -6.242 -15.539 1.00 92.38 202 TYR A C 1
ATOM 1719 O O . TYR A 1 202 ? 7.853 -5.408 -16.362 1.00 92.38 202 TYR A O 1
ATOM 1727 N N . PRO A 1 203 ? 6.990 -7.437 -15.935 1.00 94.62 203 PRO A N 1
ATOM 1728 C CA . PRO A 1 203 ? 6.910 -7.805 -17.339 1.00 94.62 203 PRO A CA 1
ATOM 1729 C C . PRO A 1 203 ? 5.831 -6.992 -18.062 1.00 94.62 203 PRO A C 1
ATOM 1731 O O . PRO A 1 203 ? 4.746 -6.730 -17.527 1.00 94.62 203 PRO A O 1
ATOM 1734 N N . VAL A 1 204 ? 6.107 -6.650 -19.321 1.00 96.81 204 VAL A N 1
ATOM 1735 C CA . VAL A 1 204 ? 5.121 -6.032 -20.214 1.00 96.81 204 VAL A CA 1
ATOM 1736 C C . VAL A 1 204 ? 4.057 -7.074 -20.557 1.00 96.81 204 VAL A C 1
ATOM 1738 O O . VAL A 1 204 ? 4.361 -8.104 -21.151 1.00 96.81 204 VAL A O 1
ATOM 1741 N N . SER A 1 205 ? 2.805 -6.806 -20.193 1.00 96.81 205 SER A N 1
ATOM 1742 C CA . SER A 1 205 ? 1.654 -7.648 -20.536 1.00 96.81 205 SER A CA 1
ATOM 1743 C C . SER A 1 205 ? 1.069 -7.288 -21.898 1.00 96.81 205 SER A C 1
ATOM 1745 O O . SER A 1 205 ? 0.737 -8.174 -22.679 1.00 96.81 205 SER A O 1
ATOM 1747 N N . PHE A 1 206 ? 0.946 -5.992 -22.191 1.00 97.00 206 PHE A N 1
ATOM 1748 C CA . PHE A 1 206 ? 0.545 -5.488 -23.502 1.00 97.00 206 PHE A CA 1
ATOM 1749 C C . PHE A 1 206 ? 0.966 -4.026 -23.674 1.00 97.00 206 PHE A C 1
ATOM 1751 O O . PHE A 1 206 ? 1.462 -3.381 -22.747 1.00 97.00 206 PHE A O 1
ATOM 1758 N N . VAL A 1 207 ? 0.764 -3.509 -24.882 1.00 97.00 207 VAL A N 1
ATOM 1759 C CA . VAL A 1 207 ? 0.958 -2.100 -25.214 1.00 97.00 207 VAL A CA 1
ATOM 1760 C C . VAL A 1 207 ? -0.342 -1.577 -25.800 1.00 97.00 207 VAL A C 1
ATOM 1762 O O . VAL A 1 207 ? -0.882 -2.212 -26.701 1.00 97.00 207 VAL A O 1
ATOM 1765 N N . GLU A 1 208 ? -0.825 -0.450 -25.293 1.00 96.31 208 GLU A N 1
ATOM 1766 C CA . GLU A 1 208 ? -2.091 0.154 -25.710 1.00 96.31 208 GLU A CA 1
ATOM 1767 C C . GLU A 1 208 ? -1.903 1.642 -25.989 1.00 96.31 208 GLU A C 1
ATOM 1769 O O . GLU A 1 208 ? -1.042 2.295 -25.391 1.00 96.31 208 GLU A O 1
ATOM 1774 N N . THR A 1 209 ? -2.691 2.174 -26.916 1.00 95.94 209 THR A N 1
ATOM 1775 C CA . THR A 1 209 ? -2.726 3.608 -27.193 1.00 95.94 209 THR A CA 1
ATOM 1776 C C . THR A 1 209 ? -3.820 4.250 -26.351 1.00 95.94 209 THR A C 1
ATOM 1778 O O . THR A 1 209 ? -4.989 3.894 -26.469 1.00 95.94 209 THR A O 1
ATOM 1781 N N . ILE A 1 210 ? -3.442 5.205 -25.503 1.00 94.81 210 ILE A N 1
ATOM 1782 C CA . ILE A 1 210 ? -4.365 5.950 -24.644 1.00 94.81 210 ILE A CA 1
ATOM 1783 C C . ILE A 1 210 ? -4.341 7.438 -24.990 1.00 94.81 210 ILE A C 1
ATOM 1785 O O . ILE A 1 210 ? -3.307 7.973 -25.395 1.00 94.81 210 ILE A O 1
ATOM 1789 N N . GLN A 1 211 ? -5.469 8.113 -24.789 1.00 93.06 211 GLN A N 1
ATOM 1790 C CA . GLN A 1 211 ? -5.570 9.561 -24.941 1.00 93.06 211 GLN A CA 1
ATOM 1791 C C . GLN A 1 211 ? -5.085 10.253 -23.672 1.00 93.06 211 GLN A C 1
ATOM 1793 O O . GLN A 1 211 ? -5.542 9.946 -22.571 1.00 93.06 211 GLN A O 1
ATOM 1798 N N . VAL A 1 212 ? -4.146 11.181 -23.828 1.00 92.25 212 VAL A N 1
ATOM 1799 C CA . VAL A 1 212 ? -3.555 11.935 -22.718 1.00 92.25 212 VAL A CA 1
ATOM 1800 C C . VAL A 1 212 ? -3.640 13.431 -23.019 1.00 92.25 212 VAL A C 1
ATOM 1802 O O . VAL A 1 212 ? -3.542 13.814 -24.187 1.00 92.25 212 VAL A O 1
ATOM 1805 N N . PRO A 1 213 ? -3.826 14.294 -22.009 1.00 91.44 213 PRO A N 1
ATOM 1806 C CA . PRO A 1 213 ? -3.924 15.726 -22.237 1.00 91.44 213 PRO A CA 1
ATOM 1807 C C . PRO A 1 213 ? -2.584 16.298 -22.693 1.00 91.44 213 PRO A C 1
ATOM 1809 O O . PRO A 1 213 ? -1.525 16.042 -22.109 1.00 91.44 213 PRO A O 1
ATOM 1812 N N . ARG A 1 214 ? -2.652 17.109 -23.741 1.00 87.50 214 ARG A N 1
ATOM 1813 C CA . ARG A 1 214 ? -1.606 18.034 -24.160 1.00 87.50 214 ARG A CA 1
ATOM 1814 C C . ARG A 1 214 ? -1.757 19.370 -23.441 1.00 87.50 214 ARG A C 1
ATOM 1816 O O . ARG A 1 214 ? -0.744 19.925 -23.024 1.00 87.50 214 ARG A O 1
ATOM 1823 N N . THR A 1 215 ? -2.994 19.831 -23.262 1.00 84.94 215 THR A N 1
ATOM 1824 C CA . THR A 1 215 ? -3.351 21.025 -22.486 1.00 84.94 215 THR A CA 1
ATOM 1825 C C . THR A 1 215 ? -4.483 20.708 -21.510 1.00 84.94 215 THR A C 1
ATOM 1827 O O . THR A 1 215 ? -5.306 19.822 -21.748 1.00 84.94 215 THR A O 1
ATOM 1830 N N . CYS A 1 216 ? -4.490 21.423 -20.387 1.00 86.88 216 CYS A N 1
ATOM 1831 C CA . CYS A 1 216 ? -5.504 21.328 -19.343 1.00 86.88 216 CYS A CA 1
ATOM 1832 C C . CYS A 1 216 ? -6.083 22.727 -19.107 1.00 86.88 216 CYS A C 1
ATOM 1834 O O . CYS A 1 216 ? -5.316 23.689 -19.014 1.00 86.88 216 CYS A O 1
ATOM 1836 N N . VAL A 1 217 ? -7.409 22.852 -19.033 1.00 85.75 217 VAL A N 1
ATOM 1837 C CA . VAL A 1 217 ? -8.111 24.144 -18.899 1.00 85.75 217 VAL A CA 1
ATOM 1838 C C . VAL A 1 217 ? -9.109 24.115 -17.743 1.00 85.75 217 VAL A C 1
ATOM 1840 O O . VAL A 1 217 ? -9.612 23.057 -17.381 1.00 85.75 217 VAL A O 1
ATOM 1843 N N . VAL A 1 218 ? -9.394 25.277 -17.152 1.00 85.44 218 VAL A N 1
ATOM 1844 C CA . VAL A 1 218 ? -10.429 25.449 -16.118 1.00 85.44 218 VAL A CA 1
ATOM 1845 C C . VAL A 1 218 ? -11.632 26.129 -16.774 1.00 85.44 218 VAL A C 1
ATOM 1847 O O . VAL A 1 218 ? -11.456 27.202 -17.354 1.00 85.44 218 VAL A O 1
ATOM 1850 N N . TYR A 1 219 ? -12.815 25.515 -16.699 1.00 71.56 219 TYR A N 1
ATOM 1851 C CA . TYR A 1 219 ? -14.079 26.090 -17.182 1.00 71.56 219 TYR A CA 1
ATOM 1852 C C . TYR A 1 219 ? -14.865 26.787 -16.068 1.00 71.56 219 TYR A C 1
ATOM 1854 O O . TYR A 1 219 ? -14.785 26.333 -14.903 1.00 71.56 219 TYR A O 1
#

Secondary structure (DSSP, 8-state):
-BTTB---GGGGGGGTEEEPTTS-EEEE-SSEEEEE-SS-EEEEE-GGGTTT--STT---SS-STT--B-TTS-B-S-HHHHHHHT--SSS----HHHHH-GGG-----STT-SSSSSSSSS--TT--SS------EEE--EEE-SSEEEEESS-EEE--TT-EE-SEEEEEEEEEEEETTSHHHHHHHHHHTTS----TTSPP-EEEEEEEES-EE--

InterPro domains:
  IPR001846 von Willebrand factor, type D domain [PF00094] (2-72)
  IPR001846 von Willebrand factor, type D domain [PS51233] (1-93)
  IPR050733 Vitellogenin/Apolipophorin [PTHR23345] (14-200)

Radius of gyration: 23.19 Å; chains: 1; bounding box: 51×57×56 Å

pLDDT: mean 79.63, std 17.34, range [31.06, 97.5]

Sequence (219 aa):
MVDKEKITKEELEKYNIELMEDNMVRVKLEDLEVRFDGYTVKVYMGKHMIERQCGLCGHFDEEKDNEFLTPRREYTDDIMEFHKSYLLNDECEVEKEFINEKKHYKVEEDYERKEDFVDIFEEDTRKERMEKEGEILEKTHVMEFSHRVCFSLEPVRVCRKNEEMDEVIDKKVRFTCLPRNSHEARQLLHKVHNKVLNLHGYPVSFVETIQVPRTCVVY

Foldseek 3Di:
DPPPDDDDPVCCVVQQWDQDPQCWIWRDDDFWIWIDNPPDIDIHGHPVCQQPDDDPQARRVPDDPQRLQAPVRDGDPDPLVSVVSRDDDDDDPPPPVQSPDCVNDDDPDPPDPPPDPPDDPDDDPDPPDDDPDDDFDWFWDWDDDPFKIKTWQDTATDADPQWDADDKDKDKTFIAMDTCPDPVVVVVVSVRVPDHDNCVVGDGPDIDIDIGGPDIHGD

Organism: Ancylostoma caninum (NCBI:txid29170)

=== Feature glossary ===
The features interleaved in this record are:

— What the protein is —

Sequence gives the chain of amino acids in standard one-letter code (A=alanine, C=cysteine, …, Y=tyrosine), read N→C. It is the only feature that is directly encoded by the gene; all structural features are derived from the folded form of this sequence.

Database cross-references. InterPro integrates a dozen domain/family signature databases into unified entries with residue-range hits. GO terms attach function/process/location labels with evidence codes. CATH codes position the fold in a four-level structural taxonomy. Organism is the NCBI-taxonomy species name.

— Where its atoms are —

Atomic coordinates in PDBx/mmCIF format — the same representation the Protein Data Bank distributes. Each line of the _atom_site loop places one backbone atom in Cartesian space (units: ångströms, origin: arbitrary).

The six renders are orthographic views along the three Cartesian axes in both directions. Representation (cartoon, sticks, or surface) and color scheme (sequence-rainbow or by-chain) vary across proteins so the training set covers all the common visualization conventions.

— Local backbone conformation —

Eight-state secondary structure (DSSP): H is the canonical α-helix, G the tighter 3₁₀-helix, I the wider π-helix; E/B are β-structure, T and S are turns and bends, and '-' is everything else. DSSP derives these from the pattern of main-chain N–H···O=C hydrogen bonds, not from the sequence.

P-SEA three-state annotation labels each residue as helix, strand, or coil based purely on the geometry of the Cα trace. It serves as a fallback when the full backbone (and thus DSSP) is unavailable.

The φ/ψ torsion pair specifies the backbone conformation at each residue. φ rotates about the N–Cα bond, ψ about the Cα–C bond. Steric clashes forbid most of the (φ, ψ) plane — the allowed regions (α-helix basin, β-sheet basin, left-handed helix) are the Ramachandran-allowed regions.

— Global shape and packing —

The geometric summary reports three shape descriptors. Rg (radius of gyration) measures how spread out the Cα atoms are about their centre of mass; compact globular proteins have small Rg, elongated or unfolded ones large. Cα contacts (<8 Å, |i−j|>4) count long-range residue pairs in spatial proximity — high for tightly packed folds, near zero for rods or random coil. The bounding-box extents give the protein's footprint along x, y, z in Å.

Solvent-accessible surface area (SASA) is the area in Å² traced out by the centre of a 1.4 Å probe sphere (a water molecule) rolled over the protein's van der Waals surface (Shrake–Rupley / Lee–Richards construction). Buried residues have near-zero SASA; fully exposed residues can exceed 200 Å². The total SASA scales roughly with the number of surface residues.

The contact map is a binary N×N matrix image: pixel (i, j) is dark where Cα_i and Cα_j are within 8 Å and |i−j|>4. Because the |i−j|>4 filter removes local helical contacts, off-diagonal stripes parallel to the main diagonal indicate parallel β-sheets; stripes perpendicular to it indicate antiparallel β-sheets. The Ramachandran plot scatters every residue's (φ, ψ) pair against the sterically allowed regions. The PAE heatmap renders the predicted-aligned-error matrix.

— Structural neighborhood —

3Di is Foldseek's structural alphabet. Each residue is assigned one of twenty discrete states based on how its Cα sits relative to its spatial (not sequential) neighbors. Aligning 3Di strings finds structural homologs roughly as well as full 3D superposition, but orders of magnitude faster.

Nearest PDB neighbors are the top structural matches found by Foldseek when searching this structure against the entire Protein Data Bank. Each hit reports a TM-score (0 to 1; >0.5 almost always implies the same fold) and an E-value. These are *structural* homologs — they may share no detectable sequence similarity.

— Confidence and disorder —

For AlphaFold models, the B-factor field carries pLDDT — the model's own estimate of local accuracy on a 0–100 scale. Regions with pLDDT<50 should be treated as essentially unmodeled; they often correspond to intrinsically disordered segments.

Crystallographic B-factors measure how much each atom's electron density is smeared out, in Å². They rise in mobile loops and surface residues and fall in the buried interior. In AlphaFold models this column is repurposed to hold pLDDT instead.

Predicted aligned error is AlphaFold's pairwise confidence. Unlike pLDDT (per-residue), PAE is per-residue-pair and captures whether two parts of the structure are correctly placed relative to each other. Units are ångströms of expected positional error.